Protein AF-A0A965RQW2-F1 (afdb_monomer)

Nearest PDB structures (foldseek):
  2avn-assembly1_A  TM=4.420E-01  e=1.706E-02  Thermotoga maritima MSB8
  1xbp-assembly1_R  TM=4.763E-01  e=1.358E+00  Deinococcus radiodurans
  3jaf-assembly1_A  TM=4.246E-01  e=3.591E+00  Danio rerio
  6q2o-assembly1_E  TM=3.232E-01  e=5.172E+00  Homo sapiens

Sequence (297 aa):
HCPESFEKLTQLVNRNFFETRRDFEKYAELFPQSFLSRISLLGSDGHWLDAGSGEGFALQDLFNQTVIDPEAVIKEADSSFWRKRKILIDPVNLQESAQRLNFRSPEDKPKITGITYKMERPDPKIPNLTFKIGRFFEEIPLNEFAQADLITDLYGVISYTPRLDEVLRRYHALLKDSGRAYLFIGDYLTVPQHIWTRRVERIGEEGWYSPFVNSTVKKADGSTVSLLDWIQSLPDFYAEVEKVVIQQPKRGNLVPGQIERSTLVLEKKTGHSNIPSLKLVESDEGKPPVRKFEEVP

Structure (mmCIF, N/CA/C/O backbone):
data_AF-A0A965RQW2-F1
#
_entry.id   AF-A0A965RQW2-F1
#
loop_
_atom_site.group_PDB
_atom_site.id
_atom_site.type_symbol
_atom_site.label_atom_id
_atom_site.label_alt_id
_atom_site.label_comp_id
_atom_site.label_asym_id
_atom_site.label_entity_id
_atom_site.label_seq_id
_atom_site.pdbx_PDB_ins_code
_atom_site.Cartn_x
_atom_site.Cartn_y
_atom_site.Cartn_z
_atom_site.occupancy
_atom_site.B_iso_or_equiv
_atom_site.auth_seq_id
_atom_site.auth_comp_id
_atom_site.auth_asym_id
_atom_site.auth_atom_id
_atom_site.pdbx_PDB_model_num
ATOM 1 N N . HIS A 1 1 ? -24.895 1.890 11.053 1.00 47.56 1 HIS A N 1
ATOM 2 C CA . HIS A 1 1 ? -24.893 2.842 9.930 1.00 47.56 1 HIS A CA 1
ATOM 3 C C . HIS A 1 1 ? -24.029 4.049 10.268 1.00 47.56 1 HIS A C 1
ATOM 5 O O . HIS A 1 1 ? -24.341 4.715 11.241 1.00 47.56 1 HIS A O 1
ATOM 11 N N . CYS A 1 2 ? -22.972 4.322 9.497 1.00 57.47 2 CYS A N 1
ATOM 12 C CA . CYS A 1 2 ? -22.388 5.667 9.399 1.00 57.47 2 CYS A CA 1
ATOM 13 C C . CYS A 1 2 ? -22.327 6.060 7.909 1.00 57.47 2 CYS A C 1
ATOM 15 O O . CYS A 1 2 ? -21.266 5.975 7.290 1.00 57.47 2 CYS A O 1
ATOM 17 N N . PRO A 1 3 ? -23.484 6.373 7.288 1.00 74.31 3 PRO A N 1
ATOM 18 C CA . PRO A 1 3 ? -23.546 6.678 5.861 1.00 74.31 3 PRO A CA 1
ATOM 19 C C . PRO A 1 3 ? -22.758 7.945 5.526 1.00 74.31 3 PRO A C 1
ATOM 21 O O . PRO A 1 3 ? -22.132 8.001 4.479 1.00 74.31 3 PRO A O 1
ATOM 24 N N . GLU A 1 4 ? -22.716 8.920 6.439 1.00 81.69 4 GLU A N 1
ATOM 25 C CA . GLU A 1 4 ? -22.080 10.216 6.191 1.00 81.69 4 GLU A CA 1
ATOM 26 C C . GLU A 1 4 ? -20.552 10.116 6.060 1.00 81.69 4 GLU A C 1
ATOM 28 O O . GLU A 1 4 ? -19.991 10.616 5.088 1.00 81.69 4 GLU A O 1
ATOM 33 N N . SER A 1 5 ? -19.850 9.442 6.982 1.00 77.25 5 SER A N 1
ATOM 34 C CA . SER A 1 5 ? -18.391 9.264 6.861 1.00 77.25 5 SER A CA 1
ATOM 35 C C . SER A 1 5 ? -18.016 8.407 5.650 1.00 77.25 5 SER A C 1
ATOM 37 O O . SER A 1 5 ? -17.029 8.695 4.974 1.00 77.25 5 SER A O 1
ATOM 39 N N . PHE A 1 6 ? -18.826 7.390 5.338 1.00 79.44 6 PHE A N 1
ATOM 40 C CA . PHE A 1 6 ? -18.663 6.590 4.124 1.00 79.44 6 PHE A CA 1
ATOM 41 C C . PHE A 1 6 ? -18.821 7.453 2.865 1.00 79.44 6 PHE A C 1
ATOM 43 O O . PHE A 1 6 ? -17.998 7.384 1.950 1.00 79.44 6 PHE A O 1
ATOM 50 N N . GLU A 1 7 ? -19.853 8.295 2.823 1.00 82.56 7 GLU A N 1
ATOM 51 C CA . GLU A 1 7 ? -20.126 9.188 1.701 1.00 82.56 7 GLU A CA 1
ATOM 52 C C . GLU A 1 7 ? -19.010 10.223 1.528 1.00 82.56 7 GLU A C 1
ATOM 54 O O . GLU A 1 7 ? -18.546 10.424 0.409 1.00 82.56 7 GLU A O 1
ATOM 59 N N . LYS A 1 8 ? -18.496 10.810 2.617 1.00 81.38 8 LYS A N 1
ATOM 60 C CA . LYS A 1 8 ? -17.361 11.749 2.573 1.00 81.38 8 LYS A CA 1
ATOM 61 C C . LYS A 1 8 ? -16.108 11.117 1.964 1.00 81.38 8 LYS A C 1
ATOM 63 O O . LYS A 1 8 ? -15.527 11.692 1.043 1.00 81.38 8 LYS A O 1
ATOM 68 N N . LEU A 1 9 ? -15.721 9.920 2.413 1.00 79.62 9 LEU A N 1
ATOM 69 C CA . LEU A 1 9 ? -14.580 9.191 1.841 1.00 79.62 9 LEU A CA 1
ATOM 70 C C . LEU A 1 9 ? -14.808 8.857 0.364 1.00 79.62 9 LEU A C 1
ATOM 72 O O . LEU A 1 9 ? -13.937 9.084 -0.475 1.00 79.62 9 LEU A O 1
ATOM 76 N N . THR A 1 10 ? -16.015 8.405 0.029 1.00 80.81 10 THR A N 1
ATOM 77 C CA . THR A 1 10 ? -16.410 8.108 -1.353 1.00 80.81 10 THR A CA 1
ATOM 78 C C . THR A 1 10 ? -16.327 9.356 -2.235 1.00 80.81 10 THR A C 1
ATOM 80 O O . THR A 1 10 ? -15.817 9.296 -3.351 1.00 80.81 10 THR A O 1
ATOM 83 N N . GLN A 1 11 ? -16.761 10.517 -1.738 1.00 83.75 11 GLN A N 1
ATOM 84 C CA . GLN A 1 11 ? -16.653 11.792 -2.447 1.00 83.75 11 GLN A CA 1
ATOM 85 C C . GLN A 1 11 ? -15.193 12.221 -2.652 1.00 83.75 11 GLN A C 1
ATOM 87 O O . GLN A 1 11 ? -14.871 12.730 -3.725 1.00 83.75 11 GLN A O 1
ATOM 92 N N . LEU A 1 12 ? -14.303 12.005 -1.675 1.00 79.44 12 LEU A N 1
ATOM 93 C CA . LEU A 1 12 ? -12.867 12.269 -1.834 1.00 79.44 12 LEU A CA 1
ATOM 94 C C . LEU A 1 12 ? -12.256 11.405 -2.944 1.00 79.44 12 LEU A C 1
ATOM 96 O O . LEU A 1 12 ? -11.569 11.942 -3.817 1.00 79.44 12 LEU A O 1
ATOM 100 N N . VAL A 1 13 ? -12.569 10.103 -2.953 1.00 80.00 13 VAL A N 1
ATOM 101 C CA . VAL A 1 13 ? -12.122 9.167 -3.997 1.00 80.00 13 VAL A CA 1
ATOM 102 C C . VAL A 1 13 ? -12.671 9.573 -5.369 1.00 80.00 13 VAL A C 1
ATOM 104 O O . VAL A 1 13 ? -11.911 9.709 -6.327 1.00 80.00 13 VAL A O 1
ATOM 107 N N . ASN A 1 14 ? -13.967 9.882 -5.454 1.00 77.69 14 ASN A N 1
ATOM 108 C CA . ASN A 1 14 ? -14.629 10.308 -6.692 1.00 77.69 14 ASN A CA 1
ATOM 109 C C . ASN A 1 14 ? -14.058 11.607 -7.274 1.00 77.69 14 ASN A C 1
ATOM 111 O O . ASN A 1 14 ? -13.991 11.766 -8.493 1.00 77.69 14 ASN A O 1
ATOM 115 N N . ARG A 1 15 ? -13.644 12.548 -6.417 1.00 79.50 15 ARG A N 1
ATOM 116 C CA . ARG A 1 15 ? -13.038 13.817 -6.847 1.00 79.50 15 ARG A CA 1
ATOM 117 C C . ARG A 1 15 ? -11.598 13.660 -7.333 1.00 79.50 15 ARG A C 1
ATOM 119 O O . ARG A 1 15 ? -11.057 14.631 -7.851 1.00 79.50 15 ARG A O 1
ATOM 126 N N . ASN A 1 16 ? -10.991 12.479 -7.177 1.00 74.94 16 ASN A N 1
ATOM 127 C CA . ASN A 1 16 ? -9.593 12.214 -7.523 1.00 74.94 16 ASN A CA 1
ATOM 128 C C . ASN A 1 16 ? -8.622 13.210 -6.856 1.00 74.94 16 ASN A C 1
ATOM 130 O O . ASN A 1 16 ? -7.606 13.594 -7.429 1.00 74.94 16 ASN A O 1
ATOM 134 N N . PHE A 1 17 ? -8.979 13.708 -5.666 1.00 72.88 17 PHE A N 1
ATOM 135 C CA . PHE A 1 17 ? -8.251 14.788 -4.998 1.00 72.88 17 PHE A CA 1
ATOM 136 C C . PHE A 1 17 ? -7.133 14.214 -4.115 1.00 72.88 17 PHE A C 1
ATOM 138 O O . PHE A 1 17 ? -7.171 14.303 -2.888 1.00 72.88 17 PHE A O 1
ATOM 145 N N . PHE A 1 18 ? -6.163 13.565 -4.748 1.00 78.31 18 PHE A N 1
ATOM 146 C CA . PHE A 1 18 ? -4.958 13.001 -4.136 1.00 78.31 18 PHE A CA 1
ATOM 147 C C . PHE A 1 18 ? -3.841 12.941 -5.187 1.00 78.31 18 PHE A C 1
ATOM 149 O O . PHE A 1 18 ? -4.075 13.175 -6.372 1.00 78.31 18 PHE A O 1
ATOM 156 N N . GLU A 1 19 ? -2.605 12.682 -4.761 1.00 80.00 19 GLU A N 1
ATOM 157 C CA . GLU A 1 19 ? -1.465 12.561 -5.673 1.00 80.00 19 GLU A CA 1
ATOM 158 C C . GLU A 1 19 ? -1.617 11.297 -6.535 1.00 80.00 19 GLU A C 1
ATOM 160 O O . GLU A 1 19 ? -1.394 10.184 -6.070 1.00 80.00 19 GLU A O 1
ATOM 165 N N . THR A 1 20 ? -2.035 11.451 -7.794 1.00 85.12 20 THR A N 1
ATOM 166 C CA . THR A 1 20 ? -2.254 10.320 -8.716 1.00 85.12 20 THR A CA 1
ATOM 167 C C . THR A 1 20 ? -1.069 10.043 -9.631 1.00 85.12 20 THR A C 1
ATOM 169 O O . THR A 1 20 ? -0.914 8.927 -10.133 1.00 85.12 20 THR A O 1
ATOM 172 N N . ARG A 1 21 ? -0.213 11.045 -9.846 1.00 89.75 21 ARG A N 1
ATOM 173 C CA . ARG A 1 21 ? 0.987 10.938 -10.673 1.00 89.75 21 ARG A CA 1
ATOM 174 C C . ARG A 1 21 ? 2.202 10.695 -9.790 1.00 89.75 21 ARG A C 1
ATOM 176 O O . ARG A 1 21 ? 2.813 11.639 -9.307 1.00 89.75 21 ARG A O 1
ATOM 183 N N . ARG A 1 22 ? 2.540 9.419 -9.624 1.00 91.38 22 ARG A N 1
ATOM 184 C CA . ARG A 1 22 ? 3.733 8.955 -8.911 1.00 91.38 22 ARG A CA 1
ATOM 185 C C . ARG A 1 22 ? 4.542 8.091 -9.866 1.00 91.38 22 ARG A C 1
ATOM 187 O O . ARG A 1 22 ? 4.010 7.108 -10.386 1.00 91.38 22 ARG A O 1
ATOM 194 N N . ASP A 1 23 ? 5.765 8.510 -10.138 1.00 92.06 23 ASP A N 1
ATOM 195 C CA . ASP A 1 23 ? 6.769 7.706 -10.832 1.00 92.06 23 ASP A CA 1
ATOM 196 C C . ASP A 1 23 ? 7.376 6.671 -9.873 1.00 92.06 23 ASP A C 1
ATOM 198 O O . ASP A 1 23 ? 7.076 6.645 -8.674 1.00 92.06 23 ASP A O 1
ATOM 202 N N . PHE A 1 24 ? 8.195 5.766 -10.404 1.00 91.50 24 PHE A N 1
ATOM 203 C CA . PHE A 1 24 ? 8.838 4.752 -9.569 1.00 91.50 24 PHE A CA 1
ATOM 204 C C . PHE A 1 24 ? 9.846 5.366 -8.590 1.00 91.50 24 PHE A C 1
ATOM 206 O O . PHE A 1 24 ? 9.981 4.891 -7.460 1.00 91.50 24 PHE A O 1
ATOM 213 N N . GLU A 1 25 ? 10.508 6.456 -8.985 1.00 86.88 25 GLU A N 1
ATOM 214 C CA . GLU A 1 25 ? 11.412 7.209 -8.114 1.00 86.88 25 GLU A CA 1
ATOM 215 C C . GLU A 1 25 ? 10.701 7.643 -6.827 1.00 86.88 25 GLU A C 1
ATOM 217 O O . GLU A 1 25 ? 11.258 7.507 -5.738 1.00 86.88 25 GLU A O 1
ATOM 222 N N . LYS A 1 26 ? 9.426 8.043 -6.911 1.00 88.31 26 LYS A N 1
ATOM 223 C CA . LYS A 1 26 ? 8.620 8.356 -5.731 1.00 88.31 26 LYS A CA 1
ATOM 224 C C . LYS A 1 26 ? 8.453 7.171 -4.779 1.00 88.31 26 LYS A C 1
ATOM 226 O O . LYS A 1 26 ? 8.496 7.361 -3.566 1.00 88.31 26 LYS A O 1
ATOM 231 N N . TYR A 1 27 ? 8.286 5.953 -5.294 1.00 92.69 27 TYR A N 1
ATOM 232 C CA . TYR A 1 27 ? 8.217 4.744 -4.462 1.00 92.69 27 TYR A CA 1
ATOM 233 C C . TYR A 1 27 ? 9.570 4.474 -3.802 1.00 92.69 27 TYR A C 1
ATOM 235 O O . TYR A 1 27 ? 9.613 4.195 -2.608 1.00 92.69 27 TYR A O 1
ATOM 243 N N . ALA A 1 28 ? 10.668 4.610 -4.550 1.00 89.31 28 ALA A N 1
ATOM 244 C CA . ALA A 1 28 ? 12.025 4.477 -4.024 1.00 89.31 28 ALA A CA 1
ATOM 245 C C . ALA A 1 28 ? 12.353 5.538 -2.953 1.00 89.31 28 ALA A C 1
ATOM 247 O O . ALA A 1 28 ? 13.074 5.251 -2.003 1.00 89.31 28 ALA A O 1
ATOM 248 N N . GLU A 1 29 ? 11.812 6.754 -3.087 1.00 85.56 29 GLU A N 1
ATOM 249 C CA . GLU A 1 29 ? 11.950 7.834 -2.105 1.00 85.56 29 GLU A CA 1
ATOM 250 C C . GLU A 1 29 ? 11.136 7.556 -0.830 1.00 85.56 29 GLU A C 1
ATOM 252 O O . GLU A 1 29 ? 11.583 7.869 0.280 1.00 85.56 29 GLU A O 1
ATOM 257 N N . LEU A 1 30 ? 9.904 7.056 -0.980 1.00 89.44 30 LEU A N 1
ATOM 258 C CA . LEU A 1 30 ? 8.940 6.964 0.117 1.00 89.44 30 LEU A CA 1
ATOM 259 C C . LEU A 1 30 ? 8.985 5.627 0.875 1.00 89.44 30 LEU A C 1
ATOM 261 O O . LEU A 1 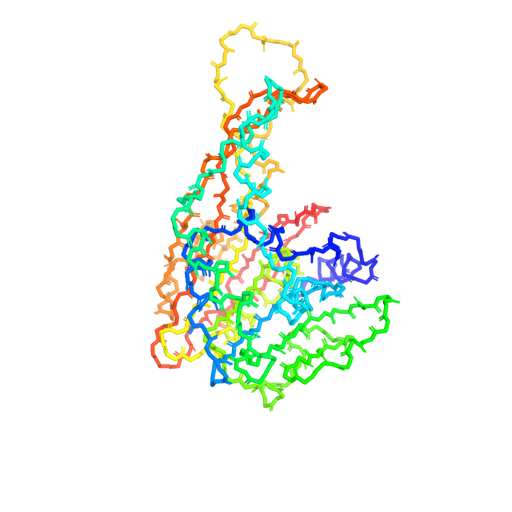30 ? 8.759 5.606 2.084 1.00 89.44 30 LEU A O 1
ATOM 265 N N . PHE A 1 31 ? 9.275 4.517 0.207 1.00 94.12 31 PHE A N 1
ATOM 266 C CA . PHE A 1 31 ? 9.385 3.219 0.866 1.00 94.12 31 PHE A CA 1
ATOM 267 C C . PHE A 1 31 ? 10.810 2.939 1.361 1.00 94.12 31 PHE A C 1
ATOM 269 O O . PHE A 1 31 ? 11.777 3.504 0.850 1.00 94.12 31 PHE A O 1
ATOM 276 N N . PRO A 1 32 ? 10.968 2.079 2.384 1.00 93.50 32 PRO A N 1
ATOM 277 C CA . PRO A 1 32 ? 12.278 1.727 2.910 1.00 93.50 32 PRO A CA 1
ATOM 278 C C . PRO A 1 32 ? 13.075 0.869 1.921 1.00 93.50 32 PRO A C 1
ATOM 280 O O . PRO A 1 32 ? 12.534 0.290 0.979 1.00 93.50 32 PRO A O 1
ATOM 283 N N . GLN A 1 33 ? 14.373 0.703 2.181 1.00 91.75 33 GLN A N 1
ATOM 284 C CA . GLN A 1 33 ? 15.246 -0.095 1.317 1.00 91.75 33 GLN A CA 1
ATOM 285 C C . GLN A 1 33 ? 14.782 -1.552 1.163 1.00 91.75 33 GLN A C 1
ATOM 287 O O . GLN A 1 33 ? 15.007 -2.158 0.115 1.00 91.75 33 GLN A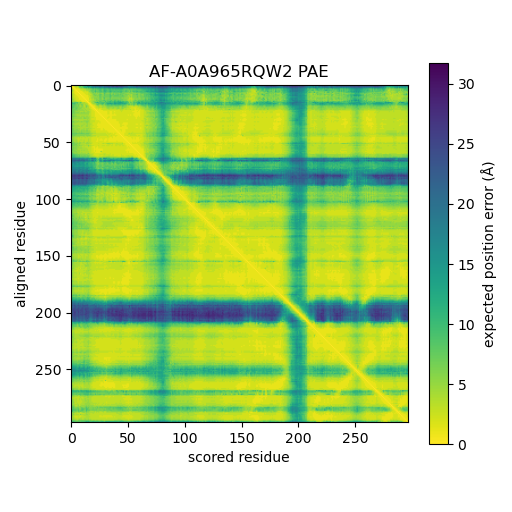 O 1
ATOM 292 N N . SER A 1 34 ? 14.110 -2.122 2.168 1.00 95.38 34 SER A N 1
ATOM 293 C CA . SER A 1 34 ? 13.596 -3.491 2.085 1.00 95.38 34 SER A CA 1
ATOM 294 C C . SER A 1 34 ? 12.568 -3.660 0.953 1.00 95.38 34 SER A C 1
ATOM 296 O O . SER A 1 34 ? 12.542 -4.720 0.326 1.00 95.38 34 SER A O 1
ATOM 298 N N . PHE A 1 35 ? 11.801 -2.615 0.611 1.00 95.94 35 PHE A N 1
ATOM 299 C CA . PHE A 1 35 ? 10.910 -2.605 -0.553 1.00 95.94 35 PHE A CA 1
ATOM 300 C C . PHE A 1 35 ? 11.698 -2.718 -1.863 1.00 95.94 35 PHE A C 1
ATOM 302 O O . PHE A 1 35 ? 11.392 -3.586 -2.681 1.00 95.94 35 PHE A O 1
ATOM 309 N N . LEU A 1 36 ? 12.743 -1.901 -2.048 1.00 93.19 36 LEU A N 1
ATOM 310 C CA . LEU A 1 36 ? 13.587 -1.932 -3.252 1.00 93.19 36 LEU A CA 1
ATOM 311 C C . LEU A 1 36 ? 14.306 -3.276 -3.410 1.00 93.19 36 LEU A C 1
ATOM 313 O O . LEU A 1 36 ? 14.336 -3.861 -4.497 1.00 93.19 36 LEU A O 1
ATOM 317 N N . SER A 1 37 ? 14.811 -3.820 -2.305 1.00 93.44 37 SER A N 1
ATOM 318 C CA . SER A 1 37 ? 15.377 -5.165 -2.287 1.00 93.44 37 SER A CA 1
ATOM 319 C C . SER A 1 37 ? 14.329 -6.209 -2.683 1.00 93.44 37 SER A C 1
ATOM 321 O O . SER A 1 37 ? 14.612 -7.071 -3.509 1.00 93.44 37 SER A O 1
ATOM 323 N N . ARG A 1 38 ? 13.097 -6.121 -2.165 1.00 95.88 38 ARG A N 1
ATOM 324 C CA . ARG A 1 38 ? 12.031 -7.086 -2.465 1.00 95.88 38 ARG A CA 1
ATOM 325 C C . ARG A 1 38 ? 11.575 -7.022 -3.920 1.00 95.88 38 ARG A C 1
ATOM 327 O O . ARG A 1 38 ? 11.515 -8.062 -4.570 1.00 95.88 38 ARG A O 1
ATOM 334 N N . ILE A 1 39 ? 11.276 -5.833 -4.441 1.00 95.62 39 ILE A N 1
ATOM 335 C CA . ILE A 1 39 ? 10.789 -5.671 -5.817 1.00 95.62 39 ILE A CA 1
ATOM 336 C C . ILE A 1 39 ? 11.859 -6.032 -6.854 1.00 95.62 39 ILE A C 1
ATOM 338 O O . ILE A 1 39 ? 11.544 -6.666 -7.859 1.00 95.62 39 ILE A O 1
ATOM 342 N N . SER A 1 40 ? 13.138 -5.745 -6.580 1.00 93.75 40 SER A N 1
ATOM 343 C CA . SER A 1 40 ? 14.247 -6.137 -7.462 1.00 93.75 40 SER A CA 1
ATOM 344 C C . SER A 1 40 ? 14.469 -7.652 -7.545 1.00 93.75 40 SER A C 1
ATOM 346 O O . SER A 1 40 ? 15.071 -8.138 -8.504 1.00 93.75 40 SER A O 1
ATOM 348 N N . LEU A 1 41 ? 13.964 -8.427 -6.583 1.00 95.44 41 LEU A N 1
ATOM 349 C CA . LEU A 1 41 ? 14.039 -9.890 -6.586 1.00 95.44 41 LEU A CA 1
ATOM 350 C C . LEU A 1 41 ? 12.873 -10.561 -7.326 1.00 95.44 41 LEU A C 1
ATOM 352 O O . LEU A 1 41 ? 12.963 -11.750 -7.620 1.00 95.44 41 LEU A O 1
ATOM 356 N N . LEU A 1 42 ? 11.805 -9.834 -7.671 1.00 95.75 42 LEU A N 1
ATOM 357 C CA . LEU A 1 42 ? 10.658 -10.414 -8.376 1.00 95.75 42 LEU A CA 1
ATOM 358 C C . LEU A 1 42 ? 10.996 -10.688 -9.846 1.00 95.75 42 LEU A C 1
ATOM 360 O O . LEU A 1 42 ? 11.158 -9.744 -10.609 1.00 95.75 42 LEU A O 1
ATOM 364 N N . GLY A 1 43 ? 11.109 -11.956 -10.244 1.00 94.44 43 GLY A N 1
ATOM 365 C CA . GLY A 1 43 ? 11.249 -12.361 -11.652 1.00 94.44 43 GLY A CA 1
ATOM 366 C C . GLY A 1 43 ? 9.903 -12.506 -12.369 1.00 94.44 43 GLY A C 1
ATOM 367 O O . GLY A 1 43 ? 8.871 -12.108 -11.835 1.00 94.44 43 GLY A O 1
ATOM 368 N N . SER A 1 44 ? 9.902 -13.136 -13.543 1.00 95.50 44 SER A N 1
ATOM 369 C CA . SER A 1 44 ? 8.715 -13.377 -14.385 1.00 95.50 44 SER A CA 1
ATOM 370 C C . SER A 1 44 ? 7.587 -14.177 -13.712 1.00 95.50 44 SER A C 1
ATOM 372 O O . SER A 1 44 ? 6.409 -13.969 -14.012 1.00 95.50 44 SER A O 1
ATOM 374 N N . ASP A 1 45 ? 7.925 -15.043 -12.753 1.00 96.56 45 ASP A N 1
ATOM 375 C CA . ASP A 1 45 ? 6.957 -15.784 -11.926 1.00 96.56 45 ASP A CA 1
ATOM 376 C C . ASP A 1 45 ? 6.448 -14.986 -10.709 1.00 96.56 45 ASP A C 1
ATOM 378 O O . ASP A 1 45 ? 5.519 -15.402 -10.002 1.00 96.56 45 ASP A O 1
ATOM 382 N N . GLY A 1 46 ? 7.069 -13.835 -10.452 1.00 97.50 46 GLY A N 1
ATOM 383 C CA . GLY A 1 46 ? 6.681 -12.901 -9.410 1.00 97.50 46 GLY A CA 1
ATOM 384 C C . GLY A 1 46 ? 5.450 -12.088 -9.801 1.00 97.50 46 GLY A C 1
ATOM 385 O O . GLY A 1 46 ? 5.174 -11.850 -10.979 1.00 97.50 46 GLY A O 1
ATOM 386 N N . HIS A 1 47 ? 4.712 -11.629 -8.797 1.00 98.50 47 HIS A N 1
ATOM 387 C CA . HIS A 1 47 ? 3.572 -10.743 -8.983 1.00 98.50 47 HIS A CA 1
ATOM 388 C C . HIS A 1 47 ? 3.586 -9.600 -7.966 1.00 98.50 47 HIS A C 1
ATOM 390 O O . HIS A 1 47 ? 3.630 -9.823 -6.753 1.00 98.50 47 HIS A O 1
ATOM 396 N N . TRP A 1 48 ? 3.528 -8.375 -8.484 1.00 98.38 48 TRP A N 1
ATOM 397 C CA . TRP A 1 48 ? 3.351 -7.144 -7.723 1.00 98.38 48 TRP A CA 1
ATOM 398 C C . TRP A 1 48 ? 1.929 -6.607 -7.916 1.00 98.38 48 TRP A C 1
ATOM 400 O O . TRP A 1 48 ? 1.485 -6.382 -9.040 1.00 98.38 48 TRP A O 1
ATOM 410 N N . LEU A 1 49 ? 1.212 -6.380 -6.819 1.00 98.62 49 LEU A N 1
ATOM 411 C CA . LEU A 1 49 ? -0.086 -5.716 -6.821 1.00 98.62 49 LEU A CA 1
ATOM 412 C C . LEU A 1 49 ? 0.029 -4.334 -6.168 1.00 98.62 49 LEU A C 1
ATOM 414 O O . LEU A 1 49 ? 0.445 -4.215 -5.021 1.00 98.62 49 LEU A O 1
ATOM 418 N N . ASP A 1 50 ? -0.359 -3.285 -6.885 1.00 98.38 50 ASP A N 1
ATOM 419 C CA . ASP A 1 50 ? -0.322 -1.911 -6.383 1.00 98.38 50 ASP A CA 1
ATOM 420 C C . ASP A 1 50 ? -1.737 -1.414 -6.075 1.00 98.38 50 ASP A C 1
ATOM 422 O O . ASP A 1 50 ? -2.536 -1.089 -6.964 1.00 98.38 50 ASP A O 1
ATOM 426 N N . ALA A 1 51 ? -2.063 -1.399 -4.786 1.00 96.88 51 ALA A N 1
ATOM 427 C CA . ALA A 1 51 ? -3.369 -1.086 -4.235 1.00 96.88 51 ALA A CA 1
ATOM 428 C C . ALA A 1 51 ? -3.554 0.428 -4.097 1.00 96.88 51 ALA A C 1
ATOM 430 O O . ALA A 1 51 ? -3.625 0.978 -3.002 1.00 96.88 51 ALA A O 1
ATOM 431 N N . GLY A 1 52 ? -3.645 1.105 -5.240 1.00 94.38 52 GLY A N 1
ATOM 432 C CA . GLY A 1 52 ? -3.807 2.556 -5.317 1.00 94.38 52 GLY A CA 1
ATOM 433 C C . GLY A 1 52 ? -2.854 3.202 -6.308 1.00 94.38 52 GLY A C 1
ATOM 434 O O . GLY A 1 52 ? -2.266 4.226 -5.995 1.00 94.38 52 GLY A O 1
ATOM 435 N N . SER A 1 53 ? -2.729 2.632 -7.504 1.00 95.94 53 SER A N 1
ATOM 436 C CA . SER A 1 53 ? -1.742 2.997 -8.530 1.00 95.94 53 SER A CA 1
ATOM 437 C C . SER A 1 53 ? -1.928 4.375 -9.178 1.00 95.94 53 SER A C 1
ATOM 439 O O . SER A 1 53 ? -1.017 4.876 -9.839 1.00 95.94 53 SER A O 1
ATOM 441 N N . GLY A 1 54 ? -3.068 5.041 -8.962 1.00 94.62 54 GLY A N 1
ATOM 442 C CA . GLY A 1 54 ? -3.360 6.351 -9.552 1.00 94.62 54 GLY A CA 1
ATOM 443 C C . GLY A 1 54 ? -3.351 6.281 -11.081 1.00 94.62 54 GLY A C 1
ATOM 444 O O . GLY A 1 54 ? -4.104 5.509 -11.670 1.00 94.62 54 GLY A O 1
ATOM 445 N N . GLU A 1 55 ? -2.467 7.048 -11.717 1.00 95.69 55 GLU A N 1
ATOM 446 C CA . GLU A 1 55 ? -2.269 7.035 -13.174 1.00 95.69 55 GLU A CA 1
ATOM 447 C C . GLU A 1 55 ? -1.309 5.923 -13.657 1.00 95.69 55 GLU A C 1
ATOM 449 O O . GLU A 1 55 ? -1.010 5.820 -14.849 1.00 95.69 55 GLU A O 1
ATOM 454 N N . GLY A 1 56 ? -0.778 5.101 -12.743 1.00 95.69 56 GLY A N 1
ATOM 455 C CA . GLY A 1 56 ? 0.032 3.925 -13.068 1.00 95.69 56 GLY A CA 1
ATOM 456 C C . GLY A 1 56 ? 1.409 4.221 -13.671 1.00 95.69 56 GLY A C 1
ATOM 457 O O . GLY A 1 56 ? 1.952 3.354 -14.356 1.00 95.69 56 GLY A O 1
ATOM 458 N N . PHE A 1 57 ? 1.963 5.425 -13.469 1.00 95.31 57 PHE A N 1
ATOM 459 C CA . PHE A 1 57 ? 3.289 5.801 -13.984 1.00 95.31 57 PHE A CA 1
ATOM 460 C C . PHE A 1 57 ? 4.396 4.926 -13.387 1.00 95.31 57 PHE A C 1
ATOM 462 O O . PHE A 1 57 ? 5.103 4.284 -14.152 1.00 95.31 57 PHE A O 1
ATOM 469 N N . ALA A 1 58 ? 4.452 4.779 -12.059 1.00 94.12 58 ALA A N 1
ATOM 470 C CA . ALA A 1 58 ? 5.431 3.917 -11.390 1.00 94.12 58 ALA A CA 1
ATOM 471 C C . ALA A 1 58 ? 5.467 2.482 -11.939 1.00 94.12 58 ALA A C 1
ATOM 473 O O . ALA A 1 58 ? 6.537 1.901 -12.120 1.00 94.12 58 ALA A O 1
ATOM 474 N N . LEU A 1 59 ? 4.296 1.916 -12.249 1.00 95.19 59 LEU A N 1
ATOM 475 C CA . LEU A 1 59 ? 4.195 0.558 -12.787 1.00 95.19 59 LEU A CA 1
ATOM 476 C C . LEU A 1 59 ? 4.759 0.473 -14.210 1.00 95.19 59 LEU A C 1
ATOM 478 O O . LEU A 1 59 ? 5.396 -0.512 -14.566 1.00 95.19 59 LEU A O 1
ATOM 482 N N . GLN A 1 60 ? 4.547 1.510 -15.024 1.00 94.12 60 GLN A N 1
ATOM 483 C CA . GLN A 1 60 ? 5.086 1.588 -16.383 1.00 94.12 60 GLN A CA 1
ATOM 484 C C . GLN A 1 60 ? 6.578 1.875 -16.410 1.00 94.12 60 GLN A C 1
ATOM 486 O O . GLN A 1 60 ? 7.271 1.315 -17.255 1.00 94.12 60 GLN A O 1
ATOM 491 N N . ASP A 1 61 ? 7.075 2.711 -15.499 1.00 91.56 61 ASP A N 1
ATOM 492 C CA . ASP A 1 61 ? 8.502 3.006 -15.384 1.00 91.56 61 ASP A CA 1
ATOM 493 C C . ASP A 1 61 ? 9.294 1.710 -15.189 1.00 91.56 61 ASP A C 1
ATOM 495 O O . ASP A 1 61 ? 10.321 1.513 -15.846 1.00 91.56 61 ASP A O 1
ATOM 499 N N . LEU A 1 62 ? 8.748 0.768 -14.397 1.00 89.94 62 LEU A N 1
ATOM 500 C CA . LEU A 1 62 ? 9.320 -0.569 -14.231 1.00 89.94 62 LEU A CA 1
ATOM 501 C C . LEU A 1 62 ? 9.529 -1.276 -15.572 1.00 89.94 62 LEU A C 1
ATOM 503 O O . LEU A 1 62 ? 10.559 -1.915 -15.764 1.00 89.94 62 LEU A O 1
ATOM 507 N N . PHE A 1 63 ? 8.597 -1.151 -16.520 1.00 87.31 63 PHE A N 1
ATOM 508 C CA . PHE A 1 63 ? 8.698 -1.760 -17.850 1.00 87.31 63 PHE A CA 1
ATOM 509 C C . PHE A 1 63 ? 9.562 -0.958 -18.822 1.00 87.31 63 PHE A C 1
ATOM 511 O O . PHE A 1 63 ? 10.318 -1.570 -19.578 1.00 87.31 63 PHE A O 1
ATOM 518 N N . ASN A 1 64 ? 9.538 0.369 -18.739 1.00 84.75 64 ASN A N 1
ATOM 519 C CA . ASN A 1 64 ? 10.278 1.266 -19.626 1.00 84.75 64 ASN A CA 1
ATOM 520 C C . ASN A 1 64 ? 11.785 1.342 -19.324 1.00 84.75 64 ASN A C 1
ATOM 522 O O . ASN A 1 64 ? 12.501 2.035 -20.038 1.00 84.75 64 ASN A O 1
ATOM 526 N N . GLN A 1 65 ? 12.271 0.630 -18.296 1.00 72.25 65 GLN A N 1
ATOM 527 C CA . GLN A 1 65 ? 13.676 0.662 -17.848 1.00 72.25 65 GLN A CA 1
ATOM 528 C C . GLN A 1 65 ? 14.126 2.067 -17.409 1.00 72.25 65 GLN A C 1
ATOM 530 O O . GLN A 1 65 ? 15.311 2.386 -17.407 1.00 72.25 65 GLN A O 1
ATOM 535 N N . THR A 1 66 ? 13.173 2.903 -17.003 1.00 66.75 66 THR A N 1
ATOM 536 C CA . THR A 1 66 ? 13.394 4.259 -16.487 1.00 66.75 66 THR A CA 1
ATOM 537 C C . THR A 1 66 ? 13.283 4.278 -14.964 1.00 66.75 66 THR A C 1
ATOM 539 O O . THR A 1 66 ? 12.748 5.221 -14.392 1.00 66.75 66 THR A O 1
ATOM 542 N N . VAL A 1 67 ? 13.702 3.195 -14.302 1.00 65.44 67 VAL A N 1
ATOM 543 C CA . VAL A 1 67 ? 13.292 2.907 -12.922 1.00 65.44 67 VAL A CA 1
ATOM 544 C C . VAL A 1 67 ? 14.090 3.744 -11.930 1.00 65.44 67 VAL A C 1
ATOM 546 O O . VAL A 1 67 ? 13.510 4.399 -11.071 1.00 65.44 67 VAL A O 1
ATOM 549 N N . ILE A 1 68 ? 15.420 3.713 -12.043 1.00 68.62 68 ILE A N 1
ATOM 550 C CA . ILE A 1 68 ? 16.352 4.440 -11.171 1.00 68.62 68 ILE A CA 1
ATOM 551 C C . ILE A 1 68 ? 17.625 4.732 -11.976 1.00 68.62 68 ILE A C 1
ATOM 553 O O . ILE A 1 68 ? 18.257 3.792 -12.461 1.00 68.62 68 ILE A O 1
ATOM 557 N N . ASP A 1 69 ? 18.030 6.000 -12.085 1.00 72.88 69 ASP A N 1
ATOM 558 C CA . ASP A 1 69 ? 19.404 6.369 -12.450 1.00 72.88 69 ASP A CA 1
ATOM 559 C C . ASP A 1 69 ? 20.215 6.522 -11.150 1.00 72.88 69 ASP A C 1
ATOM 561 O O . ASP A 1 69 ? 20.116 7.557 -10.482 1.00 72.88 69 ASP A O 1
ATOM 565 N N . PRO A 1 70 ? 20.995 5.502 -10.739 1.00 69.75 70 PRO A N 1
ATOM 566 C CA . PRO A 1 70 ? 21.732 5.565 -9.485 1.00 69.75 70 PRO A CA 1
ATOM 567 C C . PRO A 1 70 ? 22.754 6.706 -9.491 1.00 69.75 70 PRO A C 1
ATOM 569 O O . PRO A 1 70 ? 23.003 7.288 -8.439 1.00 69.75 70 PRO A O 1
ATOM 572 N N . GLU A 1 71 ? 23.309 7.083 -10.649 1.00 71.62 71 GLU A N 1
ATOM 573 C CA . GLU A 1 71 ? 24.216 8.223 -10.719 1.00 71.62 71 GLU A CA 1
ATOM 574 C C . GLU A 1 71 ? 23.487 9.544 -10.527 1.00 71.62 71 GLU A C 1
ATOM 576 O O . G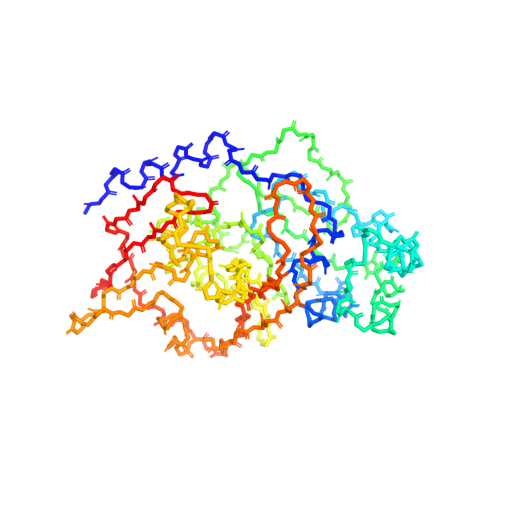LU A 1 71 ? 24.028 10.405 -9.843 1.00 71.62 71 GLU A O 1
ATOM 581 N N . ALA A 1 72 ? 22.293 9.731 -11.095 1.00 69.94 72 ALA A N 1
ATOM 582 C CA . ALA A 1 72 ? 21.497 10.932 -10.844 1.00 69.94 72 ALA A CA 1
ATOM 583 C C . ALA A 1 72 ? 21.120 11.038 -9.362 1.00 69.94 72 ALA A C 1
ATOM 585 O O . ALA A 1 72 ? 21.318 12.092 -8.761 1.00 69.94 72 ALA A O 1
ATOM 586 N N . VAL A 1 73 ? 20.691 9.932 -8.746 1.00 65.19 73 VAL A N 1
ATOM 587 C CA . VAL A 1 73 ? 20.352 9.882 -7.316 1.00 65.19 73 VAL A CA 1
ATOM 588 C C . VAL A 1 73 ? 21.568 10.223 -6.438 1.00 65.19 73 VAL A C 1
ATOM 590 O O . VAL A 1 73 ? 21.460 11.016 -5.501 1.00 65.19 73 VAL A O 1
ATOM 593 N N . ILE A 1 74 ? 22.752 9.692 -6.765 1.00 65.75 74 ILE A N 1
ATOM 594 C CA . ILE A 1 74 ? 24.005 9.994 -6.050 1.00 65.75 74 ILE A CA 1
ATOM 595 C C . ILE A 1 74 ? 24.475 11.436 -6.329 1.00 65.75 74 ILE A C 1
ATOM 597 O O . ILE A 1 74 ? 24.838 12.164 -5.405 1.00 65.75 74 ILE A O 1
ATOM 601 N N . LYS A 1 75 ? 24.437 11.897 -7.585 1.00 63.97 75 LYS A N 1
ATOM 602 C CA . LYS A 1 75 ? 24.857 13.251 -7.990 1.00 63.97 75 LYS A CA 1
ATOM 603 C C . LYS A 1 75 ? 23.945 14.324 -7.411 1.00 63.97 75 LYS A C 1
ATOM 605 O O . LYS A 1 75 ? 24.441 15.391 -7.056 1.00 63.97 75 LYS A O 1
ATOM 610 N N . GLU A 1 76 ? 22.644 14.090 -7.274 1.00 59.69 76 GLU A N 1
ATOM 611 C CA . GLU A 1 76 ? 21.756 15.014 -6.562 1.00 59.69 76 GLU A CA 1
ATOM 612 C C . GLU A 1 76 ? 22.099 15.100 -5.071 1.00 59.69 76 GLU A C 1
ATOM 614 O O . GLU A 1 76 ? 22.050 16.193 -4.497 1.00 59.69 76 GLU A O 1
ATOM 619 N N . ALA A 1 77 ? 22.531 13.993 -4.458 1.00 57.00 77 ALA A N 1
ATOM 620 C CA . ALA A 1 77 ? 23.011 13.996 -3.078 1.00 57.00 77 ALA A CA 1
ATOM 621 C C . ALA A 1 77 ? 24.309 14.818 -2.904 1.00 57.00 77 ALA A C 1
ATOM 623 O O . ALA A 1 77 ? 24.503 15.438 -1.851 1.00 57.00 77 ALA A O 1
ATOM 624 N N . ASP A 1 78 ? 25.163 14.882 -3.933 1.00 54.84 78 ASP A N 1
ATOM 625 C CA . ASP A 1 78 ? 26.460 15.574 -3.886 1.00 54.84 78 ASP A CA 1
ATOM 626 C C . ASP A 1 78 ? 26.443 17.031 -4.389 1.00 54.84 78 ASP A C 1
ATOM 628 O O . ASP A 1 78 ? 27.202 17.868 -3.892 1.00 54.84 78 ASP A O 1
ATOM 632 N N . SER A 1 79 ? 25.584 17.378 -5.351 1.00 46.69 79 SER A N 1
ATOM 633 C CA . SER A 1 79 ? 25.789 18.551 -6.222 1.00 46.69 79 SER A CA 1
ATOM 634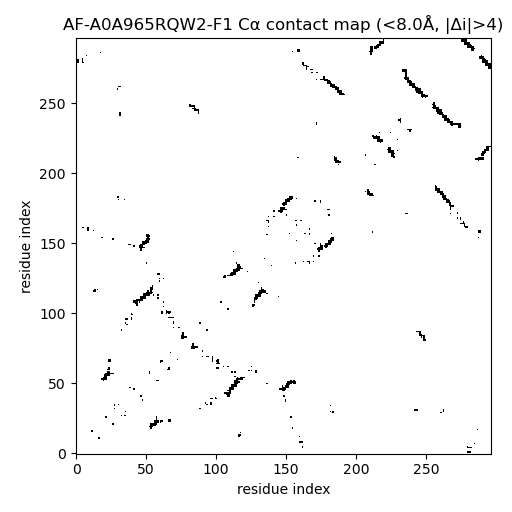 C C . SER A 1 79 ? 25.224 19.894 -5.737 1.00 46.69 79 SER A C 1
ATOM 636 O O . SER A 1 79 ? 25.326 20.886 -6.461 1.00 46.69 79 SER A O 1
ATOM 638 N N . SER A 1 80 ? 24.685 20.025 -4.516 1.00 46.31 80 SER A N 1
ATOM 639 C CA . SER A 1 80 ? 24.329 21.369 -4.025 1.00 46.31 80 SER A CA 1
ATOM 640 C C . SER A 1 80 ? 24.425 21.587 -2.513 1.00 46.31 80 SER A C 1
ATOM 642 O O . SER A 1 80 ? 23.825 20.888 -1.698 1.00 46.31 80 SER A O 1
ATOM 644 N N . PHE A 1 81 ? 25.090 22.690 -2.153 1.00 45.97 81 PHE A N 1
ATOM 645 C CA . PHE A 1 81 ? 25.149 23.290 -0.811 1.00 45.97 81 PHE A CA 1
ATOM 646 C C . PHE A 1 81 ? 23.754 23.588 -0.203 1.00 45.97 81 PHE A C 1
ATOM 648 O O . PHE A 1 81 ? 23.646 23.830 0.994 1.00 45.97 81 PHE A O 1
ATOM 655 N N . TRP A 1 82 ? 22.679 23.519 -1.004 1.00 40.41 82 TRP A N 1
ATOM 656 C CA . TRP A 1 82 ? 21.295 23.810 -0.606 1.00 40.41 82 TRP A CA 1
ATOM 657 C C . TRP A 1 82 ? 20.299 22.640 -0.773 1.00 40.41 82 TRP A C 1
ATOM 659 O O . TRP A 1 82 ? 19.144 22.788 -0.374 1.00 40.41 82 TRP A O 1
ATOM 669 N N . ARG A 1 83 ? 20.691 21.478 -1.327 1.00 46.50 83 ARG A N 1
ATOM 670 C CA . ARG A 1 83 ? 19.802 20.302 -1.493 1.00 46.50 83 ARG A CA 1
ATOM 671 C C . ARG A 1 83 ? 20.472 18.968 -1.161 1.00 46.50 83 ARG A C 1
ATOM 673 O O . ARG A 1 83 ? 20.210 17.977 -1.830 1.00 46.50 83 ARG A O 1
ATOM 680 N N . LYS A 1 84 ? 21.276 18.890 -0.098 1.00 45.94 84 LYS A N 1
ATOM 681 C CA . LYS A 1 84 ? 21.650 17.578 0.456 1.00 45.94 84 LYS A CA 1
ATOM 682 C C . LYS A 1 84 ? 20.428 16.911 1.095 1.00 45.94 84 LYS A C 1
ATOM 684 O O . LYS A 1 84 ? 20.303 16.869 2.317 1.00 45.94 84 LYS A O 1
ATOM 689 N N . ARG A 1 85 ? 19.514 16.381 0.276 1.00 51.53 85 ARG A N 1
ATOM 690 C CA . ARG A 1 85 ? 18.698 15.239 0.684 1.00 51.53 85 ARG A CA 1
ATOM 691 C C . ARG A 1 85 ? 19.710 14.126 0.885 1.00 51.53 85 ARG A C 1
ATOM 693 O O . ARG A 1 85 ? 20.244 13.590 -0.077 1.00 51.53 85 ARG A O 1
ATOM 700 N N . LYS A 1 86 ? 20.081 13.862 2.135 1.00 49.91 86 LYS A N 1
ATOM 701 C CA . LYS A 1 86 ? 20.920 12.712 2.453 1.00 49.91 86 LYS A CA 1
ATOM 702 C C . LYS A 1 86 ? 20.032 11.493 2.233 1.00 49.91 86 LYS A C 1
ATOM 704 O O . LYS A 1 86 ? 19.279 11.112 3.124 1.00 49.91 86 LYS A O 1
ATOM 709 N N . ILE A 1 87 ? 20.014 11.000 1.000 1.00 54.41 87 ILE A N 1
ATOM 710 C CA . ILE A 1 87 ? 19.294 9.791 0.631 1.00 54.41 87 ILE A CA 1
ATOM 711 C C . ILE A 1 87 ? 19.934 8.686 1.470 1.00 54.41 87 ILE A C 1
ATOM 713 O O . ILE A 1 87 ? 21.126 8.420 1.358 1.00 54.41 87 ILE A O 1
ATOM 717 N N . LEU A 1 88 ? 19.159 8.143 2.411 1.00 56.69 88 LEU A N 1
ATOM 718 C CA . LEU A 1 88 ? 19.579 7.085 3.339 1.00 56.69 88 LEU A CA 1
ATOM 719 C C . LEU A 1 88 ? 19.589 5.704 2.683 1.00 56.69 88 LEU A C 1
ATOM 721 O O . LEU A 1 88 ? 19.749 4.693 3.364 1.00 56.69 88 LEU A O 1
ATOM 725 N N . ILE A 1 89 ? 19.393 5.656 1.371 1.00 63.94 89 ILE A N 1
ATOM 726 C CA . ILE A 1 89 ? 19.569 4.429 0.632 1.00 63.94 89 ILE A CA 1
ATOM 727 C C . ILE A 1 89 ? 21.068 4.161 0.550 1.00 63.94 89 ILE A C 1
ATOM 729 O O . ILE A 1 89 ? 21.824 5.008 0.078 1.00 63.94 89 ILE A O 1
ATOM 733 N N . ASP A 1 90 ? 21.480 2.979 1.004 1.00 74.56 90 ASP A N 1
ATOM 734 C CA . ASP A 1 90 ? 22.824 2.473 0.757 1.00 74.56 90 ASP A CA 1
ATOM 735 C C . ASP A 1 90 ? 23.087 2.487 -0.762 1.00 74.56 90 ASP A C 1
ATOM 737 O O . ASP A 1 90 ? 22.413 1.752 -1.494 1.00 74.56 90 ASP A O 1
ATOM 741 N N . PRO A 1 91 ? 24.031 3.314 -1.255 1.00 72.81 91 PRO A N 1
ATOM 742 C CA . PRO A 1 91 ? 24.281 3.465 -2.684 1.00 72.81 91 PRO A CA 1
ATOM 743 C C . PRO A 1 91 ? 24.590 2.140 -3.383 1.00 72.81 91 PRO A C 1
ATOM 745 O O . PRO A 1 91 ? 24.221 1.970 -4.544 1.00 72.81 91 PRO A O 1
ATOM 748 N N . VAL A 1 92 ? 25.215 1.190 -2.676 1.00 77.31 92 VAL A N 1
ATOM 749 C CA . VAL A 1 92 ? 25.527 -0.140 -3.217 1.00 77.31 92 VAL A CA 1
ATOM 750 C C . VAL A 1 92 ? 24.236 -0.917 -3.461 1.00 77.31 92 VAL A C 1
ATOM 752 O O . VAL A 1 92 ? 23.989 -1.383 -4.573 1.00 77.31 92 VAL A O 1
ATOM 755 N N . ASN A 1 93 ? 23.353 -0.975 -2.462 1.00 79.12 93 ASN A N 1
ATOM 756 C CA . ASN A 1 93 ? 22.067 -1.660 -2.591 1.00 79.12 93 ASN A CA 1
ATOM 757 C C . ASN A 1 93 ? 21.144 -0.983 -3.616 1.00 79.12 93 ASN A C 1
ATOM 759 O O . ASN A 1 93 ? 20.398 -1.673 -4.318 1.00 79.12 93 ASN A O 1
ATOM 763 N N . LEU A 1 94 ? 21.195 0.351 -3.734 1.00 78.06 94 LEU A N 1
ATOM 764 C CA . LEU A 1 94 ? 20.472 1.084 -4.776 1.00 78.06 94 LEU A CA 1
ATOM 765 C C . LEU A 1 94 ? 20.958 0.682 -6.159 1.00 78.06 94 LEU A C 1
ATOM 767 O O . LEU A 1 94 ? 20.143 0.397 -7.029 1.00 78.06 94 LEU A O 1
ATOM 771 N N . GLN A 1 95 ? 22.276 0.657 -6.356 1.00 79.38 95 GLN A N 1
ATOM 772 C CA . GLN A 1 95 ? 22.878 0.314 -7.633 1.00 79.38 95 GLN A CA 1
ATOM 773 C C . GLN A 1 95 ? 22.546 -1.127 -8.024 1.00 79.38 95 GLN A C 1
ATOM 775 O O . GLN A 1 95 ? 22.135 -1.358 -9.158 1.00 79.38 95 GLN A O 1
ATOM 780 N N . GLU A 1 96 ? 22.635 -2.081 -7.095 1.00 85.31 96 GLU A N 1
ATOM 781 C CA . GLU A 1 96 ? 22.242 -3.471 -7.349 1.00 85.31 96 GLU A CA 1
ATOM 782 C C . GLU A 1 96 ? 20.749 -3.602 -7.682 1.00 85.31 96 GLU A C 1
ATOM 784 O O . GLU A 1 96 ? 20.378 -4.299 -8.631 1.00 85.31 96 GLU A O 1
ATOM 789 N N . SER A 1 97 ? 19.882 -2.913 -6.935 1.00 85.00 97 SER A N 1
ATOM 790 C CA . SER A 1 97 ? 18.434 -2.931 -7.177 1.00 85.00 97 SER A CA 1
ATOM 791 C C . SER A 1 97 ? 18.098 -2.306 -8.532 1.00 85.00 97 SER A C 1
ATOM 793 O O . SER A 1 97 ? 17.359 -2.897 -9.317 1.00 85.00 97 SER A O 1
ATOM 795 N N . ALA A 1 98 ? 18.693 -1.153 -8.846 1.00 81.62 98 ALA A N 1
ATOM 796 C CA . ALA A 1 98 ? 18.542 -0.465 -10.122 1.00 81.62 98 ALA A CA 1
ATOM 797 C C . ALA A 1 98 ? 19.039 -1.328 -11.283 1.00 81.62 98 ALA A C 1
ATOM 799 O O . ALA A 1 98 ? 18.349 -1.448 -12.289 1.00 81.62 98 ALA A O 1
ATOM 800 N N . GLN A 1 99 ? 20.190 -1.993 -11.136 1.00 83.12 99 GLN A N 1
ATOM 801 C CA . GLN A 1 99 ? 20.697 -2.923 -12.141 1.00 83.12 99 GLN A CA 1
ATOM 802 C C . GLN A 1 99 ? 19.695 -4.056 -12.397 1.00 83.12 99 GLN A C 1
ATOM 804 O O . GLN A 1 99 ? 19.319 -4.308 -13.540 1.00 83.12 99 GLN A O 1
ATOM 809 N N . ARG A 1 100 ? 19.198 -4.710 -11.343 1.00 85.56 100 ARG A N 1
ATOM 810 C CA . ARG A 1 100 ? 18.225 -5.805 -11.491 1.00 85.56 100 ARG A CA 1
ATOM 811 C C . ARG A 1 100 ? 16.916 -5.352 -12.133 1.00 85.56 100 ARG A C 1
ATOM 813 O O . ARG A 1 100 ? 16.335 -6.112 -12.899 1.00 85.56 100 ARG A O 1
ATOM 820 N N . LEU A 1 101 ? 16.450 -4.142 -11.830 1.00 84.94 101 LEU A N 1
ATOM 821 C CA . LEU A 1 101 ? 15.196 -3.611 -12.368 1.00 84.94 101 LEU A CA 1
ATOM 822 C C . LEU A 1 101 ? 15.342 -3.097 -13.810 1.00 84.94 101 LEU A C 1
ATOM 824 O O . LEU A 1 101 ? 14.496 -3.397 -14.654 1.00 84.94 101 LEU A O 1
ATOM 828 N N . ASN A 1 102 ? 16.423 -2.375 -14.113 1.00 82.56 102 ASN A N 1
ATOM 829 C CA . ASN A 1 102 ? 16.648 -1.761 -15.423 1.00 82.56 102 ASN A CA 1
ATOM 830 C C . ASN A 1 102 ? 17.108 -2.776 -16.480 1.00 82.56 102 ASN A C 1
ATOM 832 O O . ASN A 1 102 ? 16.684 -2.676 -17.626 1.00 82.56 102 ASN A O 1
ATOM 836 N N . PHE A 1 103 ? 17.944 -3.762 -16.128 1.00 78.62 103 PHE A N 1
ATOM 837 C CA . PHE A 1 103 ? 18.554 -4.671 -17.115 1.00 78.62 103 PHE A CA 1
ATOM 838 C C . PHE A 1 103 ? 17.716 -5.910 -17.454 1.00 78.62 103 PHE A C 1
ATOM 840 O O . PHE A 1 103 ? 18.156 -6.746 -18.242 1.00 78.62 103 PHE A O 1
ATOM 847 N N . ARG A 1 104 ? 16.506 -6.046 -16.901 1.00 84.62 104 ARG A N 1
ATOM 848 C CA . ARG A 1 104 ? 15.593 -7.130 -17.286 1.00 84.62 104 ARG A CA 1
ATOM 849 C C . ARG A 1 104 ? 14.889 -6.829 -18.601 1.00 84.62 104 ARG A C 1
ATOM 851 O O . ARG A 1 104 ? 14.392 -5.715 -18.821 1.00 84.62 104 ARG A O 1
ATOM 858 N N . SER A 1 105 ? 14.806 -7.856 -19.444 1.00 86.56 105 SER A N 1
ATOM 859 C CA . SER A 1 105 ? 13.888 -7.861 -20.579 1.00 86.56 105 SER A CA 1
ATOM 860 C C . SER A 1 105 ? 12.443 -7.715 -20.067 1.00 86.56 105 SER A C 1
ATOM 862 O O . SER A 1 105 ? 12.163 -8.108 -18.929 1.00 86.56 105 SER A O 1
ATOM 864 N N . PRO A 1 106 ? 11.515 -7.117 -20.833 1.00 86.94 106 PRO A N 1
ATOM 865 C CA . PRO A 1 106 ? 10.105 -7.045 -20.442 1.00 86.94 106 PRO A CA 1
ATOM 866 C C . PRO A 1 106 ? 9.482 -8.401 -20.068 1.00 86.94 106 PRO A C 1
ATOM 868 O O . PRO A 1 106 ? 8.599 -8.450 -19.215 1.00 86.94 106 PRO A O 1
ATOM 871 N N . GLU A 1 107 ? 9.951 -9.494 -20.668 1.00 88.62 107 GLU A N 1
ATOM 872 C CA . GLU A 1 107 ? 9.481 -10.861 -20.436 1.00 88.62 107 GLU A CA 1
ATOM 873 C C . GLU A 1 107 ? 9.957 -11.428 -19.090 1.00 88.62 107 GLU A C 1
ATOM 875 O O . GLU A 1 107 ? 9.241 -12.210 -18.466 1.00 88.62 107 GLU A O 1
ATOM 880 N N . ASP A 1 108 ? 11.130 -10.993 -18.618 1.00 91.56 108 ASP A N 1
ATOM 881 C CA . ASP A 1 108 ? 11.707 -11.383 -17.324 1.00 91.56 108 ASP A CA 1
ATOM 882 C C . ASP A 1 108 ? 11.174 -10.541 -16.149 1.00 91.56 108 ASP A C 1
ATOM 884 O O . ASP A 1 108 ? 11.520 -10.786 -14.987 1.00 91.56 108 ASP A O 1
ATOM 888 N N . LYS A 1 109 ? 10.362 -9.515 -16.434 1.00 92.88 109 LYS A N 1
ATOM 889 C CA . LYS A 1 109 ? 9.742 -8.655 -15.416 1.00 92.88 109 LYS A CA 1
ATOM 890 C C . LYS A 1 109 ? 8.539 -9.347 -14.776 1.00 92.88 109 LYS A C 1
ATOM 892 O O . LYS A 1 109 ? 7.860 -10.136 -15.435 1.00 92.88 109 LYS A O 1
ATOM 897 N N . PRO A 1 110 ? 8.250 -9.045 -13.498 1.00 96.38 110 PRO A N 1
ATOM 898 C CA . PRO A 1 110 ? 7.115 -9.643 -12.820 1.00 96.38 110 PRO A CA 1
ATOM 899 C C . PRO A 1 110 ? 5.805 -9.230 -13.472 1.00 96.38 110 PRO A C 1
ATOM 901 O O . PRO A 1 110 ? 5.695 -8.187 -14.121 1.00 96.38 110 PRO A O 1
ATOM 904 N N . LYS A 1 111 ? 4.772 -10.029 -13.219 1.00 97.88 111 LYS A N 1
ATOM 905 C CA . LYS A 1 111 ? 3.399 -9.593 -13.452 1.00 97.88 111 LYS A CA 1
ATOM 906 C C . LYS A 1 111 ? 3.106 -8.419 -12.529 1.00 97.88 111 LYS A C 1
ATOM 908 O O . LYS A 1 111 ? 3.514 -8.424 -11.366 1.00 97.88 111 LYS A O 1
ATOM 913 N N . ILE A 1 112 ? 2.380 -7.431 -13.028 1.00 97.81 112 ILE A N 1
ATOM 914 C CA . ILE A 1 112 ? 1.972 -6.266 -12.254 1.00 97.81 112 ILE A CA 1
ATOM 915 C C . ILE A 1 112 ? 0.477 -6.030 -12.437 1.00 97.81 112 ILE A C 1
ATOM 917 O O . ILE A 1 112 ? -0.025 -5.947 -13.562 1.00 97.81 112 ILE A O 1
ATOM 921 N N . THR A 1 113 ? -0.230 -5.886 -11.319 1.00 98.44 113 THR A N 1
ATOM 922 C CA . THR A 1 113 ? -1.634 -5.474 -11.299 1.00 98.44 113 THR A CA 1
ATOM 923 C C . THR A 1 113 ? -1.769 -4.143 -10.573 1.00 98.44 113 THR A C 1
ATOM 925 O O . THR A 1 113 ? -1.596 -4.073 -9.359 1.00 98.44 113 THR A O 1
ATOM 928 N N . GLY A 1 114 ? -2.111 -3.084 -11.303 1.00 98.00 114 GLY A N 1
ATOM 929 C CA . GLY A 1 114 ? -2.471 -1.793 -10.724 1.00 98.00 114 GLY A CA 1
ATOM 930 C C . GLY A 1 114 ? -3.964 -1.723 -10.421 1.00 98.00 114 GLY A C 1
ATOM 931 O O . GLY A 1 114 ? -4.799 -1.998 -11.282 1.00 98.00 114 GLY A O 1
ATOM 932 N N . ILE A 1 115 ? -4.330 -1.325 -9.208 1.00 97.62 115 ILE A N 1
ATOM 933 C CA . ILE A 1 115 ? -5.716 -0.980 -8.871 1.00 97.62 115 ILE A CA 1
ATOM 934 C C . ILE A 1 115 ? -5.826 0.534 -8.881 1.00 97.62 115 ILE A C 1
ATOM 936 O O . ILE A 1 115 ? -5.017 1.223 -8.258 1.00 97.62 115 ILE A O 1
ATOM 940 N N . THR A 1 116 ? -6.807 1.070 -9.597 1.00 95.25 116 TH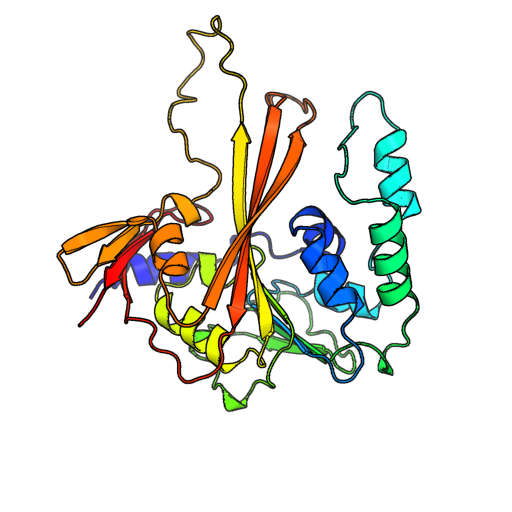R A N 1
ATOM 941 C CA . THR A 1 116 ? -7.080 2.507 -9.593 1.00 95.25 116 THR A CA 1
ATOM 942 C C . THR A 1 116 ? -8.567 2.765 -9.758 1.00 95.25 116 THR A C 1
ATOM 944 O O . THR A 1 116 ? -9.255 2.093 -10.522 1.00 95.25 116 THR A O 1
ATOM 947 N N . TYR A 1 117 ? -9.094 3.742 -9.029 1.00 92.69 117 TYR A N 1
ATOM 948 C CA . TYR A 1 117 ? -10.497 4.104 -9.175 1.00 92.69 117 TYR A CA 1
ATOM 949 C C . TYR A 1 117 ? -10.723 4.927 -10.447 1.00 92.69 117 TYR A C 1
ATOM 951 O O . TYR A 1 117 ? -11.671 4.686 -11.190 1.00 92.69 117 TYR A O 1
ATOM 959 N N . LYS A 1 118 ? -9.810 5.856 -10.743 1.00 92.56 118 LYS A N 1
ATOM 960 C CA . LYS A 1 118 ? -9.870 6.732 -11.910 1.00 92.56 118 LYS A CA 1
ATOM 961 C C . LYS A 1 118 ? -8.483 6.839 -12.536 1.00 92.56 118 LYS A C 1
ATOM 963 O O . LYS A 1 118 ? -7.512 7.101 -11.837 1.00 92.56 118 LYS A O 1
ATOM 968 N N . MET A 1 119 ? -8.424 6.662 -13.850 1.00 94.00 119 MET A N 1
ATOM 969 C CA . MET A 1 119 ? -7.245 6.933 -14.667 1.00 94.00 119 MET A CA 1
ATOM 970 C C . MET A 1 119 ? -7.671 7.905 -15.767 1.00 94.00 119 MET A C 1
ATOM 972 O O . MET A 1 119 ? -8.622 7.627 -16.497 1.00 94.00 119 MET A O 1
ATOM 976 N N . GLU A 1 120 ? -7.033 9.070 -15.842 1.00 93.81 120 GLU A N 1
ATOM 977 C CA . GLU A 1 120 ? -7.399 10.118 -16.809 1.00 93.81 120 GLU A CA 1
ATOM 978 C C . GLU A 1 120 ? -6.718 9.918 -18.164 1.00 93.81 120 GLU A C 1
ATOM 980 O O . GLU A 1 120 ? -7.191 10.397 -19.196 1.00 93.81 120 GLU A O 1
ATOM 985 N N . ARG A 1 121 ? -5.614 9.174 -18.168 1.00 93.62 121 ARG A N 1
ATOM 986 C CA . ARG A 1 121 ? -4.897 8.760 -19.376 1.00 93.62 121 ARG A CA 1
ATOM 987 C C . ARG A 1 121 ? -5.391 7.407 -19.906 1.00 93.62 121 ARG A C 1
ATOM 989 O O . ARG A 1 121 ? -5.995 6.630 -19.169 1.00 93.62 121 ARG A O 1
ATOM 996 N N . PRO A 1 122 ? -5.085 7.076 -21.173 1.00 95.75 122 PRO A N 1
ATOM 997 C CA . PRO A 1 122 ? -5.324 5.740 -21.699 1.00 95.75 122 PRO A CA 1
ATOM 998 C C . PRO A 1 122 ? -4.578 4.659 -20.905 1.00 95.75 122 PRO A C 1
ATOM 1000 O O . PRO A 1 122 ? -3.402 4.825 -20.556 1.00 95.75 122 PRO A O 1
ATOM 1003 N N . ASP A 1 123 ? -5.270 3.540 -20.689 1.00 94.81 123 ASP A N 1
ATOM 1004 C CA . ASP A 1 123 ? -4.720 2.314 -20.110 1.00 94.81 123 ASP A CA 1
ATOM 1005 C C . ASP A 1 123 ? -3.547 1.799 -20.971 1.00 94.81 123 ASP A C 1
ATOM 1007 O O . ASP A 1 123 ? -3.757 1.461 -22.147 1.00 94.81 123 ASP A O 1
ATOM 1011 N N . PRO A 1 124 ? -2.310 1.775 -20.439 1.00 94.00 124 PRO A N 1
ATOM 1012 C CA . PRO A 1 124 ? -1.138 1.361 -21.198 1.00 94.00 124 PRO A CA 1
ATOM 1013 C C . PRO A 1 124 ? -1.222 -0.128 -21.555 1.00 94.00 124 PRO A C 1
ATOM 1015 O O . PRO A 1 124 ? -1.437 -0.991 -20.709 1.00 94.00 124 PRO A O 1
ATOM 1018 N N . LYS A 1 125 ? -0.999 -0.452 -22.829 1.00 94.94 125 LYS A N 1
ATOM 1019 C CA . LYS A 1 125 ? -1.026 -1.835 -23.323 1.00 94.94 125 LYS A CA 1
ATOM 1020 C C . LYS A 1 125 ? 0.377 -2.434 -23.294 1.00 94.94 125 LYS A C 1
ATOM 1022 O O . LYS A 1 125 ? 1.037 -2.515 -24.325 1.00 94.94 125 LYS A O 1
ATOM 1027 N N . ILE A 1 126 ? 0.833 -2.810 -22.100 1.00 94.31 126 ILE A N 1
ATOM 1028 C CA . ILE A 1 126 ? 2.148 -3.426 -21.873 1.00 94.31 126 ILE A CA 1
ATOM 1029 C C . ILE A 1 126 ? 1.944 -4.893 -21.454 1.00 94.31 126 ILE A C 1
ATOM 1031 O O . ILE A 1 126 ? 1.119 -5.151 -20.573 1.00 94.31 126 ILE A O 1
ATOM 1035 N N . PRO A 1 127 ? 2.658 -5.867 -22.053 1.00 93.31 127 PRO A N 1
ATOM 1036 C CA . PRO A 1 127 ? 2.632 -7.252 -21.584 1.00 93.31 127 PRO A CA 1
ATOM 1037 C C . PRO A 1 127 ? 2.948 -7.338 -20.086 1.00 93.31 127 PRO A C 1
ATOM 1039 O O . PRO A 1 127 ? 3.791 -6.600 -19.591 1.00 93.31 127 PRO A O 1
ATOM 1042 N N . ASN A 1 128 ? 2.277 -8.234 -19.360 1.00 94.75 128 ASN A N 1
ATOM 1043 C CA . ASN A 1 128 ? 2.430 -8.417 -17.908 1.00 94.75 128 ASN A CA 1
ATOM 1044 C C . ASN A 1 128 ? 2.017 -7.224 -17.023 1.00 94.75 128 ASN A C 1
ATOM 1046 O O . ASN A 1 128 ? 2.108 -7.347 -15.805 1.00 94.75 128 ASN A O 1
ATOM 1050 N N . LEU A 1 129 ? 1.496 -6.126 -17.581 1.00 96.75 129 LEU A N 1
ATOM 1051 C CA . LEU A 1 129 ? 0.892 -5.030 -16.822 1.00 96.75 129 LEU A CA 1
ATOM 1052 C C . LEU A 1 129 ? -0.617 -5.004 -17.054 1.00 96.75 129 LEU A C 1
ATOM 1054 O O . LEU A 1 129 ? -1.086 -4.910 -18.186 1.00 96.75 129 LEU A O 1
ATOM 1058 N N . THR A 1 130 ? -1.388 -5.062 -15.974 1.00 97.69 130 THR A N 1
ATOM 1059 C CA . THR A 1 130 ? -2.849 -4.972 -16.042 1.00 97.69 130 THR A CA 1
ATOM 1060 C C . THR A 1 130 ? -3.381 -3.964 -15.041 1.00 97.69 130 THR A C 1
ATOM 1062 O O . THR A 1 130 ? -2.832 -3.813 -13.951 1.00 97.69 130 THR A O 1
ATOM 1065 N N . PHE A 1 131 ? -4.474 -3.292 -15.400 1.00 97.81 131 PHE A N 1
ATOM 1066 C CA . PHE A 1 131 ? -5.161 -2.368 -14.508 1.00 97.81 131 PHE A CA 1
ATOM 1067 C C . PHE A 1 131 ? -6.591 -2.821 -14.224 1.00 97.81 131 PHE A C 1
ATOM 1069 O O . PHE A 1 131 ? -7.338 -3.217 -15.121 1.00 97.81 131 PHE A O 1
ATOM 1076 N N . LYS A 1 132 ? -6.990 -2.725 -12.956 1.00 97.50 132 LYS A N 1
ATOM 1077 C CA . LYS A 1 132 ? -8.383 -2.827 -12.519 1.00 97.50 132 LYS A CA 1
ATOM 1078 C C . LYS A 1 132 ? -8.887 -1.409 -12.258 1.00 97.50 132 LYS A C 1
ATOM 1080 O O . LYS A 1 132 ? -8.562 -0.825 -11.227 1.00 97.50 132 LYS A O 1
ATOM 1085 N N . ILE A 1 133 ? -9.626 -0.863 -13.227 1.00 96.56 133 ILE A N 1
ATOM 1086 C CA . ILE A 1 133 ? -10.065 0.541 -13.258 1.00 96.56 133 ILE A CA 1
ATOM 1087 C C . ILE A 1 133 ? -11.550 0.649 -12.885 1.00 96.56 133 ILE A C 1
ATOM 1089 O O . ILE A 1 133 ? -12.346 -0.202 -13.286 1.00 96.56 133 ILE A O 1
ATOM 1093 N N . GLY A 1 134 ? -11.937 1.701 -12.156 1.00 94.88 134 GLY A N 1
ATOM 1094 C CA . GLY A 1 134 ? -13.347 2.086 -11.984 1.00 94.88 134 GLY A CA 1
ATOM 1095 C C . GLY A 1 134 ? -14.112 1.344 -10.890 1.00 94.88 134 GLY A C 1
ATOM 1096 O O . GLY A 1 134 ? -15.336 1.427 -10.853 1.00 94.88 134 GLY A O 1
ATOM 1097 N N . ARG A 1 135 ? -13.423 0.597 -10.022 1.00 94.00 135 ARG A N 1
ATOM 1098 C CA . ARG A 1 135 ? -14.030 -0.140 -8.903 1.00 94.00 135 ARG A CA 1
ATOM 1099 C C . ARG A 1 135 ? -13.234 0.087 -7.630 1.00 94.00 135 ARG A C 1
ATOM 1101 O O . ARG A 1 135 ? -12.009 0.214 -7.689 1.00 94.00 135 ARG A O 1
ATOM 1108 N N . PHE A 1 136 ? -13.913 0.099 -6.486 1.00 93.94 136 PHE A N 1
ATOM 1109 C CA . PHE A 1 136 ? -13.212 0.032 -5.206 1.00 93.94 136 PHE A CA 1
ATOM 1110 C C . PHE A 1 136 ? -12.519 -1.324 -5.075 1.00 93.94 136 PHE A C 1
ATOM 1112 O O . PHE A 1 136 ? -13.006 -2.335 -5.588 1.00 93.94 136 PHE A O 1
ATOM 1119 N N . PHE A 1 137 ? -11.376 -1.364 -4.390 1.00 96.81 137 PHE A N 1
ATOM 1120 C CA . PHE A 1 137 ? -10.602 -2.596 -4.249 1.00 96.81 137 PHE A CA 1
ATOM 1121 C C . PHE A 1 137 ? -11.446 -3.725 -3.661 1.00 96.81 137 PHE A C 1
ATOM 1123 O O . PHE A 1 137 ? -11.407 -4.849 -4.148 1.00 96.81 137 PHE A O 1
ATOM 1130 N N . GLU A 1 138 ? -12.270 -3.394 -2.675 1.00 95.56 138 GLU A N 1
ATOM 1131 C CA . GLU A 1 138 ? -13.168 -4.277 -1.939 1.00 95.56 138 GLU A CA 1
ATOM 1132 C C . GLU A 1 138 ? -14.351 -4.802 -2.772 1.00 95.56 138 GLU A C 1
ATOM 1134 O O . GLU A 1 138 ? -15.061 -5.707 -2.338 1.00 95.56 138 GLU A O 1
ATOM 1139 N N . GLU A 1 139 ? -14.588 -4.247 -3.960 1.00 95.81 139 GLU A N 1
ATOM 1140 C CA . GLU A 1 139 ? -15.656 -4.668 -4.878 1.00 95.81 139 GLU A CA 1
ATOM 1141 C C . GLU A 1 139 ? -15.146 -5.591 -5.983 1.00 95.81 139 GLU A C 1
ATOM 1143 O O . GLU A 1 139 ? -15.935 -6.284 -6.624 1.00 95.81 139 GLU A O 1
ATOM 1148 N N . ILE A 1 140 ? -13.833 -5.624 -6.220 1.00 97.44 140 ILE A N 1
ATOM 1149 C CA . ILE A 1 140 ? -13.249 -6.477 -7.253 1.00 97.44 140 ILE A CA 1
ATOM 1150 C C . ILE A 1 140 ? -13.263 -7.926 -6.738 1.00 97.44 140 ILE A C 1
ATOM 1152 O O . ILE A 1 140 ? -12.710 -8.186 -5.669 1.00 97.44 140 ILE A O 1
ATOM 1156 N N . PRO A 1 141 ? -13.879 -8.892 -7.432 1.00 98.00 141 PRO A N 1
ATOM 1157 C CA . PRO A 1 141 ? -13.844 -10.299 -7.034 1.00 98.00 141 PRO A CA 1
ATOM 1158 C C . PRO A 1 141 ? -12.414 -10.837 -6.863 1.00 98.00 141 PRO A C 1
ATOM 1160 O O . PRO A 1 141 ? -11.541 -10.563 -7.682 1.00 98.00 141 PRO A O 1
ATOM 1163 N N . LEU A 1 142 ? -12.159 -11.637 -5.820 1.00 97.69 142 LEU A N 1
ATOM 1164 C CA . LEU A 1 142 ? -10.814 -12.173 -5.542 1.00 97.69 142 LEU A CA 1
ATOM 1165 C C . LEU A 1 142 ? -10.261 -13.051 -6.676 1.00 97.69 142 LEU A C 1
ATOM 1167 O O . LEU A 1 142 ? -9.059 -13.051 -6.918 1.00 97.69 142 LEU A O 1
ATOM 1171 N N . ASN A 1 143 ? -11.127 -13.761 -7.404 1.00 97.69 143 ASN A N 1
ATOM 1172 C CA . ASN A 1 143 ? -10.736 -14.601 -8.543 1.00 97.69 143 ASN A CA 1
ATOM 1173 C C . ASN A 1 143 ? -10.261 -13.800 -9.770 1.00 97.69 143 ASN A C 1
ATOM 1175 O O . ASN A 1 143 ? -9.761 -14.390 -10.723 1.00 97.69 143 ASN A O 1
ATOM 1179 N N . GLU A 1 144 ? -10.406 -12.473 -9.762 1.00 97.69 144 GLU A N 1
ATOM 1180 C CA . GLU A 1 144 ? -9.836 -11.597 -10.783 1.00 97.69 144 GLU A CA 1
ATOM 1181 C C . GLU A 1 144 ? -8.354 -11.265 -10.553 1.00 97.69 144 GLU A C 1
ATOM 1183 O O . GLU A 1 144 ? -7.750 -10.601 -11.404 1.00 97.69 144 GLU A O 1
ATOM 1188 N N . PHE A 1 145 ? -7.782 -11.693 -9.425 1.00 97.69 145 PHE A N 1
ATOM 1189 C CA . PHE A 1 145 ? -6.390 -11.470 -9.059 1.00 97.69 145 PHE A CA 1
ATOM 1190 C C . PHE A 1 145 ? -5.620 -12.790 -8.997 1.00 97.69 145 PHE A C 1
ATOM 1192 O O . PHE A 1 145 ? -6.112 -13.803 -8.503 1.00 97.69 145 PHE A O 1
ATOM 1199 N N . ALA A 1 146 ? -4.366 -12.757 -9.441 1.00 96.94 146 ALA A N 1
ATOM 1200 C CA . ALA A 1 146 ? -3.391 -13.767 -9.053 1.00 96.94 146 ALA A CA 1
ATOM 1201 C C . ALA A 1 146 ? -2.860 -13.464 -7.643 1.00 96.94 146 ALA A C 1
ATOM 1203 O O . ALA A 1 146 ? -2.848 -12.305 -7.220 1.00 96.94 146 ALA A O 1
ATOM 1204 N N . GLN A 1 147 ? -2.353 -14.481 -6.941 1.00 98.19 147 GLN A N 1
ATOM 1205 C CA . GLN A 1 147 ? -1.633 -14.234 -5.692 1.00 98.19 147 GLN A CA 1
ATOM 1206 C C . GLN A 1 147 ? -0.373 -13.394 -5.945 1.00 98.19 147 GLN A C 1
ATOM 1208 O O . GLN A 1 147 ? 0.278 -13.543 -6.980 1.00 98.19 147 GLN A O 1
ATOM 1213 N N . ALA A 1 148 ? -0.043 -12.504 -5.016 1.00 98.50 148 ALA A N 1
ATOM 1214 C CA . ALA A 1 148 ? 1.040 -11.536 -5.104 1.00 98.50 148 ALA A CA 1
ATOM 1215 C C . ALA A 1 148 ? 2.171 -11.868 -4.123 1.00 98.50 148 ALA A C 1
ATOM 1217 O O . ALA A 1 148 ? 1.939 -12.268 -2.982 1.00 98.50 148 ALA A O 1
ATOM 1218 N N . ASP A 1 149 ? 3.410 -11.668 -4.559 1.00 98.56 149 ASP A N 1
ATOM 1219 C CA . ASP A 1 149 ? 4.603 -11.724 -3.704 1.00 98.56 149 ASP A CA 1
ATOM 1220 C C . ASP A 1 149 ? 4.805 -10.411 -2.934 1.00 98.56 149 ASP A C 1
ATOM 1222 O O . ASP A 1 149 ? 5.474 -10.384 -1.891 1.00 98.56 149 ASP A O 1
ATOM 1226 N N . LEU A 1 150 ? 4.252 -9.333 -3.497 1.00 98.69 150 LEU A N 1
ATOM 1227 C CA . LEU A 1 150 ? 4.392 -7.957 -3.057 1.00 98.69 150 LEU A CA 1
ATOM 1228 C C . LEU A 1 150 ? 3.081 -7.196 -3.271 1.00 98.69 150 LEU A C 1
ATOM 1230 O O . LEU A 1 150 ? 2.551 -7.171 -4.382 1.00 98.69 150 LEU A O 1
ATOM 1234 N N . ILE A 1 151 ? 2.607 -6.527 -2.224 1.00 98.75 151 ILE A N 1
ATOM 1235 C CA . ILE A 1 151 ? 1.568 -5.500 -2.308 1.00 98.75 151 ILE A CA 1
ATOM 1236 C C . ILE A 1 151 ? 2.181 -4.145 -1.949 1.00 98.75 151 ILE A C 1
ATOM 1238 O O . ILE A 1 151 ? 2.957 -4.052 -1.000 1.00 98.75 151 ILE A O 1
ATOM 1242 N N . THR A 1 152 ? 1.828 -3.088 -2.671 1.00 98.56 152 THR A N 1
ATOM 1243 C CA . THR A 1 152 ? 2.133 -1.704 -2.273 1.00 98.56 152 THR A CA 1
ATOM 1244 C C . THR A 1 152 ? 0.861 -0.898 -2.094 1.00 98.56 152 THR A C 1
ATOM 1246 O O . THR A 1 152 ? -0.106 -1.087 -2.824 1.00 98.56 152 THR A O 1
ATOM 1249 N N . ASP A 1 153 ? 0.875 0.015 -1.131 1.00 97.44 153 ASP A N 1
ATOM 1250 C CA . ASP A 1 153 ? -0.204 0.965 -0.867 1.00 97.44 153 ASP A CA 1
ATOM 1251 C C . ASP A 1 153 ? 0.422 2.327 -0.536 1.00 97.44 153 ASP A C 1
ATOM 1253 O O . ASP A 1 153 ? 0.650 2.693 0.623 1.00 97.44 153 ASP A O 1
ATOM 1257 N N . LEU A 1 154 ? 0.809 3.050 -1.589 1.00 93.94 154 LEU A N 1
ATOM 1258 C CA . LEU A 1 154 ? 1.419 4.371 -1.475 1.00 93.94 154 LEU A CA 1
ATOM 1259 C C . LEU A 1 154 ? 0.337 5.443 -1.587 1.00 93.94 154 LEU A C 1
ATOM 1261 O O . LEU A 1 154 ? 0.016 5.880 -2.689 1.00 93.94 154 LEU A O 1
ATOM 1265 N N . TYR A 1 155 ? -0.239 5.864 -0.459 1.00 88.50 155 TYR A N 1
ATOM 1266 C CA . TYR A 1 155 ? -1.438 6.723 -0.439 1.00 88.50 155 TYR A CA 1
ATOM 1267 C C . TYR A 1 155 ? -2.624 6.092 -1.182 1.00 88.50 155 TYR A C 1
ATOM 1269 O O . TYR A 1 155 ? -3.346 6.769 -1.917 1.00 88.50 155 TYR A O 1
ATOM 1277 N N . GLY A 1 156 ? -2.773 4.780 -1.065 1.00 89.44 156 GLY A N 1
ATOM 1278 C CA . GLY A 1 156 ? -3.754 4.004 -1.790 1.00 89.44 156 GLY A CA 1
ATOM 1279 C C . GLY A 1 156 ? -4.944 3.617 -0.924 1.00 89.44 156 GLY A C 1
ATOM 1280 O O . GLY A 1 156 ? -5.474 4.412 -0.144 1.00 89.44 156 GLY A O 1
ATOM 1281 N N . VAL A 1 157 ? -5.407 2.387 -1.106 1.00 94.31 157 VAL A N 1
ATOM 1282 C CA . VAL A 1 157 ? -6.695 1.903 -0.602 1.00 94.31 157 VAL A CA 1
ATOM 1283 C C . VAL A 1 157 ? -6.802 2.023 0.920 1.00 94.31 157 VAL A C 1
ATOM 1285 O O . VAL A 1 157 ? -7.820 2.507 1.425 1.00 94.31 157 VAL A O 1
ATOM 1288 N N . ILE A 1 158 ? -5.763 1.639 1.667 1.00 94.62 158 ILE A N 1
ATOM 1289 C CA . ILE A 1 158 ? -5.817 1.569 3.131 1.00 94.62 158 ILE A CA 1
ATOM 1290 C C . ILE A 1 158 ? -6.049 2.937 3.772 1.00 94.62 158 ILE A C 1
ATOM 1292 O O . ILE A 1 158 ? -6.622 3.021 4.860 1.00 94.62 158 ILE A O 1
ATOM 1296 N N . SER A 1 159 ? -5.641 4.008 3.091 1.00 90.62 159 SER A N 1
ATOM 1297 C CA . SER A 1 159 ? -5.765 5.386 3.567 1.00 90.62 159 SER A CA 1
ATOM 1298 C C . SER A 1 159 ? -7.190 5.931 3.456 1.00 90.62 159 SER A C 1
ATOM 1300 O O . SER A 1 159 ? -7.575 6.782 4.252 1.00 90.62 159 SER A O 1
ATOM 1302 N N . TYR A 1 160 ? -7.987 5.428 2.507 1.00 90.31 160 TYR A N 1
ATOM 1303 C CA . TYR A 1 160 ? -9.291 6.008 2.156 1.00 90.31 160 TYR A CA 1
ATOM 1304 C C . TYR A 1 160 ? -10.464 5.031 2.276 1.00 90.31 160 TYR A C 1
ATOM 1306 O O . TYR A 1 160 ? -11.613 5.419 2.072 1.00 90.31 160 TYR A O 1
ATOM 1314 N N . THR A 1 161 ? -10.204 3.771 2.625 1.00 92.88 161 THR A N 1
ATOM 1315 C CA . THR A 1 161 ? -11.264 2.780 2.809 1.00 92.88 161 THR A CA 1
ATOM 1316 C C . THR A 1 161 ? -12.075 3.021 4.098 1.00 92.88 161 THR A C 1
ATOM 1318 O O . THR A 1 161 ? -11.499 3.283 5.163 1.00 92.88 161 THR A O 1
ATOM 1321 N N . PRO A 1 162 ? -13.413 2.881 4.044 1.00 93.81 162 PRO A N 1
ATOM 1322 C CA . PRO A 1 162 ? -14.264 2.737 5.223 1.00 93.81 162 PRO A CA 1
ATOM 1323 C C . PRO A 1 162 ? -14.373 1.282 5.724 1.00 93.81 162 PRO A C 1
ATOM 1325 O O . PRO A 1 162 ? -14.937 1.058 6.794 1.00 93.81 162 PRO A O 1
ATOM 1328 N N . ARG A 1 163 ? -13.866 0.304 4.961 1.00 95.50 163 ARG A N 1
ATOM 1329 C CA . ARG A 1 163 ? -13.902 -1.145 5.232 1.00 95.50 163 ARG A CA 1
ATOM 1330 C C . ARG A 1 163 ? -12.484 -1.697 5.384 1.00 95.50 163 ARG A C 1
ATOM 1332 O O . ARG A 1 163 ? -12.032 -2.550 4.621 1.00 95.50 163 ARG A O 1
ATOM 1339 N N . LEU A 1 164 ? -11.754 -1.142 6.346 1.00 96.81 164 LEU A N 1
ATOM 1340 C CA . LEU A 1 164 ? -10.341 -1.451 6.553 1.00 96.81 164 LEU A CA 1
ATOM 1341 C C . LEU A 1 164 ? -10.084 -2.941 6.829 1.00 96.81 164 LEU A C 1
ATOM 1343 O O . LEU A 1 164 ? -9.124 -3.507 6.314 1.00 96.81 164 LEU A O 1
ATOM 1347 N N . ASP A 1 165 ? -10.960 -3.576 7.599 1.00 97.56 165 ASP A N 1
ATOM 1348 C CA . ASP A 1 165 ? -10.941 -5.014 7.862 1.00 97.56 165 ASP A CA 1
ATOM 1349 C C . ASP A 1 165 ? -11.018 -5.838 6.571 1.00 97.56 165 ASP A C 1
ATOM 1351 O O . ASP A 1 165 ? -10.213 -6.744 6.365 1.00 97.56 165 ASP A O 1
ATOM 1355 N N . GLU A 1 166 ? -11.933 -5.491 5.664 1.00 97.56 166 GLU A N 1
ATOM 1356 C CA . GLU A 1 166 ? -12.091 -6.170 4.375 1.00 97.56 166 GLU A CA 1
ATOM 1357 C C . GLU A 1 166 ? -10.854 -5.999 3.487 1.00 97.56 166 GLU A C 1
ATOM 1359 O O . GLU A 1 166 ? -10.394 -6.959 2.867 1.00 97.56 166 GLU A O 1
ATOM 1364 N N . VAL A 1 167 ? -10.263 -4.802 3.458 1.00 97.94 167 VAL A N 1
ATOM 1365 C CA . VAL A 1 167 ? -9.012 -4.551 2.724 1.00 97.94 167 VAL A CA 1
ATOM 1366 C C . VAL A 1 167 ? -7.879 -5.425 3.260 1.00 97.94 167 VAL A C 1
ATOM 1368 O O . VAL A 1 167 ? -7.179 -6.061 2.473 1.00 97.94 167 VAL A O 1
ATOM 1371 N N . LEU A 1 168 ? -7.726 -5.524 4.583 1.00 98.19 168 LEU A N 1
ATOM 1372 C CA . LEU A 1 168 ? -6.686 -6.352 5.194 1.00 98.19 168 LEU A CA 1
ATOM 1373 C C . LEU A 1 168 ? -6.928 -7.854 4.967 1.00 98.19 168 LEU A C 1
ATOM 1375 O O . LEU A 1 168 ? -5.977 -8.574 4.660 1.00 98.19 168 LEU A O 1
ATOM 1379 N N . ARG A 1 169 ? -8.181 -8.332 5.026 1.00 98.06 169 ARG A N 1
ATOM 1380 C CA . ARG A 1 169 ? -8.528 -9.721 4.652 1.00 98.06 169 ARG A CA 1
ATOM 1381 C C . ARG A 1 169 ? -8.171 -10.014 3.204 1.00 98.06 169 ARG A C 1
ATOM 1383 O O . ARG A 1 169 ? -7.645 -11.081 2.901 1.00 98.06 169 ARG A O 1
ATOM 1390 N N . ARG A 1 170 ? -8.413 -9.063 2.304 1.00 98.19 170 ARG A N 1
ATOM 1391 C CA . ARG A 1 170 ? -8.051 -9.187 0.889 1.00 98.19 170 ARG A CA 1
ATOM 1392 C C . ARG A 1 170 ? -6.544 -9.177 0.685 1.00 98.19 170 ARG A C 1
ATOM 1394 O O . ARG A 1 170 ? -6.058 -10.009 -0.072 1.00 98.19 170 ARG A O 1
ATOM 1401 N N . TYR A 1 171 ? -5.792 -8.323 1.379 1.00 98.50 171 TYR A N 1
ATOM 1402 C CA . TYR A 1 171 ? -4.324 -8.385 1.356 1.00 98.50 171 TYR A CA 1
ATOM 1403 C C . TYR A 1 171 ? -3.831 -9.750 1.829 1.00 98.50 171 TYR A C 1
ATOM 1405 O O . TYR A 1 171 ? -3.012 -10.364 1.152 1.00 98.50 171 TYR A O 1
ATOM 1413 N N . HIS A 1 172 ? -4.388 -10.280 2.920 1.00 98.38 172 HIS A N 1
ATOM 1414 C CA . HIS A 1 172 ? -4.063 -11.625 3.394 1.00 98.38 172 HIS A CA 1
ATOM 1415 C C . HIS A 1 172 ? -4.396 -12.706 2.354 1.00 98.38 172 HIS A C 1
ATOM 1417 O O . HIS A 1 172 ? -3.558 -13.552 2.051 1.00 98.38 172 HIS A O 1
ATOM 1423 N N . ALA A 1 173 ? -5.581 -12.668 1.746 1.00 97.94 173 ALA A N 1
ATOM 1424 C CA . ALA A 1 173 ? -5.999 -13.651 0.746 1.00 97.94 173 ALA A CA 1
ATOM 1425 C C . ALA A 1 173 ? -5.142 -13.607 -0.532 1.00 97.94 173 ALA A C 1
ATOM 1427 O O . ALA A 1 173 ? -4.835 -14.654 -1.108 1.00 97.94 173 ALA A O 1
ATOM 1428 N N . LEU A 1 174 ? -4.755 -12.405 -0.966 1.00 98.31 174 LEU A N 1
ATOM 1429 C CA . LEU A 1 174 ? -3.992 -12.185 -2.191 1.00 98.31 174 LEU A CA 1
ATOM 1430 C C . LEU A 1 174 ? -2.493 -12.393 -2.005 1.00 98.31 174 LEU A C 1
ATOM 1432 O O . LEU A 1 174 ? -1.837 -12.784 -2.961 1.00 98.31 174 LEU A O 1
ATOM 1436 N N . LEU A 1 175 ? -1.925 -12.172 -0.822 1.00 98.56 175 LEU A N 1
ATOM 1437 C CA . LEU A 1 175 ? -0.509 -12.456 -0.601 1.00 98.56 175 LEU A CA 1
ATOM 1438 C C . LEU A 1 175 ? -0.237 -13.966 -0.657 1.00 98.56 175 LEU A C 1
ATOM 1440 O O . LEU A 1 175 ? -0.965 -14.776 -0.073 1.00 98.56 175 LEU A O 1
ATOM 1444 N N . LYS A 1 176 ? 0.848 -14.349 -1.334 1.00 97.88 176 LYS A N 1
ATOM 1445 C CA . LYS A 1 176 ? 1.467 -15.672 -1.169 1.00 97.88 176 LYS A CA 1
ATOM 1446 C C . LYS A 1 176 ? 2.003 -15.816 0.260 1.00 97.88 176 LYS A C 1
ATOM 1448 O O . LYS A 1 176 ? 2.175 -14.821 0.968 1.00 97.88 176 LYS A O 1
ATOM 1453 N N . ASP A 1 177 ? 2.296 -17.041 0.683 1.00 95.38 177 ASP A N 1
ATOM 1454 C CA . ASP A 1 177 ? 2.985 -17.270 1.957 1.00 95.38 177 ASP A CA 1
ATOM 1455 C C . ASP A 1 177 ? 4.336 -16.534 1.963 1.00 95.38 177 ASP A C 1
ATOM 1457 O O . ASP A 1 177 ? 5.045 -16.518 0.955 1.00 95.38 177 ASP A O 1
ATOM 1461 N N . SER A 1 178 ? 4.651 -15.842 3.065 1.00 93.75 178 SER A N 1
ATOM 1462 C CA . SER A 1 178 ? 5.795 -14.913 3.165 1.00 93.75 178 SER A CA 1
ATOM 1463 C C . SER A 1 178 ? 5.793 -13.761 2.142 1.00 93.75 178 SER A C 1
ATOM 1465 O O . SER A 1 178 ? 6.801 -13.069 1.954 1.00 93.75 178 SER A O 1
ATOM 1467 N N . GLY A 1 179 ? 4.668 -13.530 1.461 1.00 97.94 179 GLY A N 1
ATOM 1468 C CA . GLY A 1 179 ? 4.395 -12.313 0.711 1.00 97.94 179 GLY A CA 1
ATOM 1469 C C . GLY A 1 179 ? 4.298 -11.114 1.654 1.00 97.94 179 GLY A C 1
ATOM 1470 O O . GLY A 1 179 ? 3.872 -11.252 2.804 1.00 97.94 179 GLY A O 1
ATOM 1471 N N . ARG A 1 180 ? 4.696 -9.933 1.168 1.00 98.62 180 ARG A N 1
ATOM 1472 C CA . ARG A 1 180 ? 4.725 -8.704 1.973 1.00 98.62 180 ARG A CA 1
ATOM 1473 C C . ARG A 1 180 ? 3.880 -7.593 1.367 1.00 98.62 180 ARG A C 1
ATOM 1475 O O . ARG A 1 180 ? 3.901 -7.403 0.156 1.00 98.62 180 ARG A O 1
ATOM 1482 N N . ALA A 1 181 ? 3.193 -6.832 2.210 1.00 98.69 181 ALA A N 1
ATOM 1483 C CA . ALA A 1 181 ? 2.574 -5.564 1.855 1.00 98.69 181 ALA A CA 1
ATOM 1484 C C . ALA A 1 181 ? 3.367 -4.396 2.457 1.00 98.69 181 ALA A C 1
ATOM 1486 O O . ALA A 1 181 ? 3.717 -4.440 3.634 1.00 98.69 181 ALA A O 1
ATOM 1487 N N . TYR A 1 182 ? 3.614 -3.358 1.660 1.00 98.50 182 TYR A N 1
ATOM 1488 C CA . TYR A 1 182 ? 4.265 -2.113 2.067 1.00 98.50 182 TYR A CA 1
ATOM 1489 C C . TYR A 1 182 ? 3.254 -0.975 2.019 1.00 98.50 182 TYR A C 1
ATOM 1491 O O . TYR A 1 182 ? 2.751 -0.624 0.951 1.00 98.50 182 TYR A O 1
ATOM 1499 N N . LEU A 1 183 ? 2.946 -0.415 3.185 1.00 97.38 183 LEU A N 1
ATOM 1500 C CA . LEU A 1 183 ? 1.896 0.579 3.365 1.00 97.38 183 LEU A CA 1
ATOM 1501 C C . LEU A 1 183 ? 2.528 1.876 3.854 1.00 97.38 183 LEU A C 1
ATOM 1503 O O . LEU A 1 183 ? 3.123 1.915 4.933 1.00 97.38 183 LEU A O 1
ATOM 1507 N N . PHE A 1 184 ? 2.406 2.948 3.079 1.00 94.56 184 PHE A N 1
ATOM 1508 C CA . PHE A 1 184 ? 2.914 4.240 3.519 1.00 94.56 184 PHE A CA 1
ATOM 1509 C C . PHE A 1 184 ? 1.968 4.811 4.576 1.00 94.56 184 PHE A C 1
ATOM 1511 O O . PHE A 1 184 ? 0.810 5.102 4.273 1.00 94.56 184 PHE A O 1
ATOM 1518 N N . ILE A 1 185 ? 2.448 4.969 5.812 1.00 92.50 185 ILE A N 1
ATOM 1519 C CA . ILE A 1 185 ? 1.602 5.400 6.936 1.00 92.50 185 ILE A CA 1
ATOM 1520 C C . ILE A 1 185 ? 1.854 6.845 7.370 1.00 92.50 185 ILE A C 1
ATOM 1522 O O . ILE A 1 185 ? 1.076 7.375 8.159 1.00 92.50 185 ILE A O 1
ATOM 1526 N N . GLY A 1 186 ? 2.869 7.524 6.834 1.00 89.06 186 GLY A N 1
ATOM 1527 C CA . GLY A 1 186 ? 3.055 8.962 7.037 1.00 89.06 186 GLY A CA 1
ATOM 1528 C C . GLY A 1 186 ? 4.499 9.387 7.256 1.00 89.06 186 GLY A C 1
ATOM 1529 O O . GLY A 1 186 ? 5.403 8.567 7.410 1.00 89.06 186 GLY A O 1
ATOM 1530 N N . ASP A 1 187 ? 4.673 10.702 7.303 1.00 85.81 187 ASP A N 1
ATOM 1531 C CA . ASP A 1 187 ? 5.917 11.372 7.665 1.00 85.81 187 ASP A CA 1
ATOM 1532 C C . ASP A 1 187 ? 5.741 11.994 9.064 1.00 85.81 187 ASP A C 1
ATOM 1534 O O . ASP A 1 187 ? 4.662 12.461 9.417 1.00 85.81 187 ASP A O 1
ATOM 1538 N N . TYR A 1 188 ? 6.789 12.027 9.880 1.00 80.25 188 TYR A N 1
ATOM 1539 C CA . TYR A 1 188 ? 6.793 12.682 11.187 1.00 80.25 188 TYR A CA 1
ATOM 1540 C C . TYR A 1 188 ? 7.906 13.700 11.241 1.00 80.25 188 TYR A C 1
ATOM 1542 O O . TYR A 1 188 ? 9.081 13.349 11.209 1.00 80.25 188 TYR A O 1
ATOM 1550 N N . LEU A 1 189 ? 7.554 14.975 11.357 1.00 70.44 189 LEU A N 1
ATOM 1551 C CA . LEU A 1 189 ? 8.557 16.010 11.542 1.00 70.44 189 LEU A CA 1
ATOM 1552 C C . LEU A 1 189 ? 9.041 15.994 12.999 1.00 70.44 189 LEU A C 1
ATOM 1554 O O . LEU A 1 189 ? 8.341 16.460 13.898 1.00 70.44 189 LEU A O 1
ATOM 1558 N N . THR A 1 190 ? 10.251 15.496 13.236 1.00 68.38 190 THR A N 1
ATOM 1559 C CA . THR A 1 190 ? 10.951 15.675 14.507 1.00 68.38 190 THR A CA 1
ATOM 1560 C C . THR A 1 190 ? 11.578 17.066 14.511 1.00 68.38 190 THR A C 1
ATOM 1562 O O . THR A 1 190 ? 12.724 17.283 14.112 1.00 68.38 190 THR A O 1
ATOM 1565 N N . VAL A 1 191 ? 10.796 18.065 14.930 1.00 61.38 191 VAL A N 1
ATOM 1566 C CA . VAL A 1 191 ? 11.329 19.412 15.163 1.00 61.38 191 VAL A CA 1
ATOM 1567 C C . VAL A 1 191 ? 12.135 19.376 16.465 1.00 61.38 191 VAL A C 1
ATOM 1569 O O . VAL A 1 191 ? 11.577 19.010 17.503 1.00 61.38 191 VAL A O 1
ATOM 1572 N N . PRO A 1 192 ? 13.422 19.773 16.474 1.00 59.00 192 PRO A N 1
ATOM 1573 C CA . PRO A 1 192 ? 14.131 19.999 17.725 1.00 59.00 192 PRO A CA 1
ATOM 1574 C C . PRO A 1 192 ? 13.365 21.064 18.512 1.00 59.00 192 PRO A C 1
ATOM 1576 O O . PRO A 1 192 ? 13.170 22.170 18.004 1.00 59.00 192 PRO A O 1
ATOM 1579 N N . GLN A 1 193 ? 12.912 20.746 19.729 1.00 51.84 193 GLN A N 1
ATOM 1580 C CA . GLN A 1 193 ? 12.262 21.705 20.625 1.00 51.84 193 GLN A CA 1
ATOM 1581 C C . GLN A 1 193 ? 13.254 22.826 20.982 1.00 51.84 193 GLN A C 1
ATOM 1583 O O . GLN A 1 193 ? 13.930 22.785 22.008 1.00 51.84 193 GLN A O 1
ATOM 1588 N N . HIS A 1 194 ? 13.404 23.832 20.120 1.00 51.56 194 HIS A N 1
ATOM 1589 C CA . HIS A 1 194 ? 14.243 24.980 20.424 1.00 51.56 194 HIS A CA 1
ATOM 1590 C C . HIS A 1 194 ? 13.489 25.906 21.384 1.00 51.56 194 HIS A C 1
ATOM 1592 O O . HIS A 1 194 ? 12.421 26.433 21.083 1.00 51.56 194 HIS A O 1
ATOM 1598 N N . ILE A 1 195 ? 14.096 26.112 22.551 1.00 53.62 195 ILE A N 1
ATOM 1599 C CA . ILE A 1 195 ? 13.530 26.685 23.785 1.00 53.62 195 ILE A CA 1
ATOM 1600 C C . ILE A 1 195 ? 13.072 28.165 23.662 1.00 53.62 195 ILE A C 1
ATOM 1602 O O . ILE A 1 195 ? 12.495 28.708 24.601 1.00 53.62 195 ILE A O 1
ATOM 1606 N N . TRP A 1 196 ? 13.258 28.838 22.517 1.00 51.72 196 TRP A N 1
ATOM 1607 C CA . TRP A 1 196 ? 13.164 30.309 22.437 1.00 51.72 196 TRP A CA 1
ATOM 1608 C C . TRP A 1 196 ? 12.134 30.913 21.464 1.00 51.72 196 TRP A C 1
ATOM 1610 O O . TRP A 1 196 ? 11.911 32.122 21.519 1.00 51.72 196 TRP A O 1
ATOM 1620 N N . THR A 1 197 ? 11.417 30.144 20.640 1.00 53.12 197 THR A N 1
ATOM 1621 C CA . THR A 1 197 ? 10.326 30.693 19.801 1.00 53.12 197 THR A CA 1
ATOM 1622 C C . THR A 1 197 ? 8.967 30.520 20.474 1.00 53.12 197 THR A C 1
ATOM 1624 O O . THR A 1 197 ? 8.186 29.640 20.131 1.00 53.12 197 THR A O 1
ATOM 1627 N N . ARG A 1 198 ? 8.666 31.385 21.451 1.00 45.47 198 ARG A N 1
ATOM 1628 C CA . ARG A 1 198 ? 7.403 31.362 22.217 1.00 45.47 198 ARG A CA 1
ATOM 1629 C C . ARG A 1 198 ? 6.228 32.099 21.555 1.00 45.47 198 ARG A C 1
ATOM 1631 O O . ARG A 1 198 ? 5.212 32.322 22.207 1.00 45.47 198 ARG A O 1
ATOM 1638 N N . ARG A 1 199 ? 6.337 32.506 20.286 1.00 47.44 199 ARG A N 1
ATOM 1639 C CA . ARG A 1 199 ? 5.230 33.148 19.556 1.00 47.44 199 ARG A CA 1
ATOM 1640 C C . ARG A 1 199 ? 5.454 33.136 18.042 1.00 47.44 199 ARG A C 1
ATOM 1642 O O . ARG A 1 199 ? 5.970 34.104 17.507 1.00 47.4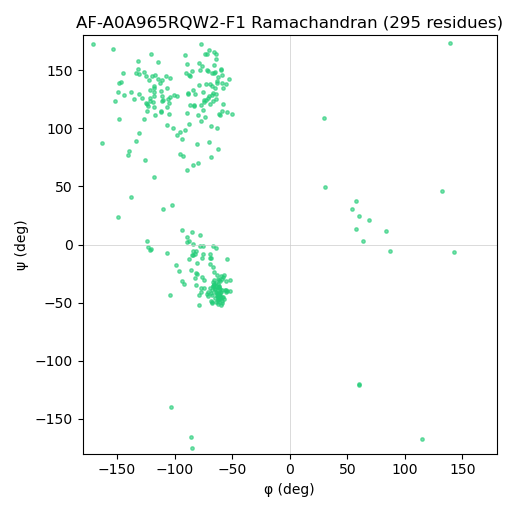4 199 ARG A O 1
ATOM 1649 N N . VAL A 1 200 ? 5.033 32.058 17.382 1.00 41.41 200 VAL A N 1
ATOM 1650 C CA . VAL A 1 200 ? 4.355 32.092 16.074 1.00 41.41 200 VAL A CA 1
ATOM 1651 C C . VAL A 1 200 ? 3.385 30.901 16.068 1.00 41.41 200 VAL A C 1
ATOM 1653 O O . VAL A 1 200 ? 3.809 29.756 16.132 1.00 41.41 200 VAL A O 1
ATOM 1656 N N . GLU A 1 201 ? 2.095 31.228 16.161 1.00 37.94 201 GLU A N 1
ATOM 1657 C CA . GLU A 1 201 ? 0.905 30.478 15.721 1.00 37.94 201 GLU A CA 1
ATOM 1658 C C . GLU A 1 201 ? 0.964 28.943 15.696 1.00 37.94 201 GLU A C 1
ATOM 1660 O O . GLU A 1 201 ? 1.572 28.370 14.805 1.00 37.94 201 GLU A O 1
ATOM 1665 N N . ARG A 1 202 ? 0.242 28.289 16.624 1.00 38.09 202 ARG A N 1
ATOM 1666 C CA . ARG A 1 202 ? -0.311 26.918 16.504 1.00 38.09 202 ARG A CA 1
ATOM 1667 C C . ARG A 1 202 ? 0.489 25.932 15.625 1.00 38.09 202 ARG A C 1
ATOM 1669 O O . ARG A 1 202 ? -0.074 25.154 14.868 1.00 38.09 202 ARG A O 1
ATOM 1676 N N . ILE A 1 203 ? 1.794 25.844 15.847 1.00 40.84 203 ILE A N 1
ATOM 1677 C CA . ILE A 1 203 ? 2.529 24.583 15.740 1.00 40.84 203 ILE A CA 1
ATOM 1678 C C . ILE A 1 203 ? 2.224 23.868 17.062 1.00 40.84 203 ILE A C 1
ATOM 1680 O O . ILE A 1 203 ? 2.997 23.903 18.012 1.00 40.84 203 ILE A O 1
ATOM 1684 N N . GLY A 1 204 ? 0.971 23.430 17.184 1.00 34.25 204 GLY A N 1
ATOM 1685 C CA . GLY A 1 204 ? 0.311 23.050 18.436 1.00 34.25 204 GLY A CA 1
ATOM 1686 C C . GLY A 1 204 ? -0.732 21.956 18.239 1.00 34.25 204 GLY A C 1
ATOM 1687 O O . GLY A 1 204 ? -1.638 21.829 19.052 1.00 34.25 204 GLY A O 1
ATOM 1688 N N . GLU A 1 205 ? -0.585 21.180 17.170 1.00 39.03 205 GLU A N 1
ATOM 1689 C CA . GLU A 1 205 ? -1.089 19.816 17.079 1.00 39.03 205 GLU A CA 1
ATOM 1690 C C . GLU A 1 205 ? 0.086 18.973 16.574 1.00 39.03 205 GLU A C 1
ATOM 1692 O O . GLU A 1 205 ? 0.403 18.956 15.382 1.00 39.03 205 GLU A O 1
ATOM 1697 N N . GLU A 1 206 ? 0.806 18.336 17.500 1.00 39.91 206 GLU A N 1
ATOM 1698 C CA . GLU A 1 206 ? 1.600 17.151 17.174 1.00 39.91 206 GLU A CA 1
ATOM 1699 C C . GLU A 1 206 ? 0.665 16.195 16.412 1.00 39.91 206 GLU A C 1
ATOM 1701 O O . GLU A 1 206 ? -0.325 15.746 16.980 1.00 39.91 206 GLU A O 1
ATOM 1706 N N . GLY A 1 207 ? 0.891 15.943 15.115 1.00 41.59 207 GLY A N 1
ATOM 1707 C CA . GLY A 1 207 ? 0.077 14.955 14.388 1.00 41.59 207 GLY A CA 1
ATOM 1708 C C . GLY A 1 207 ? -0.284 15.242 12.931 1.00 41.59 207 GLY A C 1
ATOM 1709 O O . GLY A 1 207 ? -0.801 14.341 12.278 1.00 41.59 207 GLY A O 1
ATOM 1710 N N . TRP A 1 208 ? 0.011 16.417 12.367 1.00 43.81 208 TRP A N 1
ATOM 1711 C CA . TRP A 1 208 ? -0.463 16.768 11.013 1.00 43.81 208 TRP A CA 1
ATOM 1712 C C . TRP A 1 208 ? 0.101 15.954 9.829 1.00 43.81 208 TRP A C 1
ATOM 1714 O O . TRP A 1 208 ? -0.320 16.185 8.700 1.00 43.81 208 TRP A O 1
ATOM 1724 N N . TYR A 1 209 ? 1.000 14.985 10.031 1.00 59.12 209 TYR A N 1
ATOM 1725 C CA . TYR A 1 209 ? 1.631 14.268 8.909 1.00 59.12 209 TYR A CA 1
ATOM 1726 C C . TYR A 1 209 ? 1.486 12.735 8.921 1.00 59.12 209 TYR A C 1
ATOM 1728 O O . TYR A 1 209 ? 1.947 12.074 7.988 1.00 59.12 209 TYR A O 1
ATOM 1736 N N . SER A 1 210 ? 0.757 12.160 9.889 1.00 70.62 210 SER A N 1
ATOM 1737 C CA . SER A 1 210 ? 0.371 10.738 9.847 1.00 70.62 210 SER A CA 1
ATOM 1738 C C . SER A 1 210 ? -1.065 10.496 10.347 1.00 70.62 210 SER A C 1
ATOM 1740 O O . SER A 1 210 ? -1.292 10.010 11.458 1.00 70.62 210 SER A O 1
ATOM 1742 N N . PRO A 1 211 ? -2.076 10.796 9.515 1.00 75.38 211 PRO A N 1
ATOM 1743 C CA . PRO A 1 211 ? -3.483 10.520 9.825 1.00 75.38 211 PRO A CA 1
ATOM 1744 C C . PRO A 1 211 ? -3.761 9.041 10.124 1.00 75.38 211 PRO A C 1
ATOM 1746 O O . PRO A 1 211 ? -4.665 8.707 10.890 1.00 75.38 211 PRO A O 1
ATOM 1749 N N . PHE A 1 212 ? -2.935 8.147 9.570 1.00 85.44 212 PHE A N 1
ATOM 1750 C CA . PHE A 1 212 ? -2.992 6.720 9.854 1.00 85.44 212 PHE A CA 1
ATOM 1751 C C . PHE A 1 212 ? -2.736 6.411 11.332 1.00 85.44 212 PHE A C 1
ATOM 1753 O O . PHE A 1 212 ? -3.481 5.643 11.932 1.00 85.44 212 PHE A O 1
ATOM 1760 N N . VAL A 1 213 ? -1.724 7.026 11.943 1.00 82.25 213 VAL A N 1
ATOM 1761 C CA . VAL A 1 213 ? -1.368 6.748 13.343 1.00 82.25 213 VAL A CA 1
ATOM 1762 C C . VAL A 1 213 ? -2.250 7.492 14.334 1.00 82.25 213 VAL A C 1
ATOM 1764 O O . VAL A 1 213 ? -2.475 7.001 15.435 1.00 82.25 213 VAL A O 1
ATOM 1767 N N . ASN A 1 214 ? -2.834 8.616 13.926 1.00 87.88 214 ASN A N 1
ATOM 1768 C CA . ASN A 1 214 ? -3.846 9.295 14.735 1.00 87.88 214 ASN A CA 1
ATOM 1769 C C . ASN A 1 214 ? -5.215 8.596 14.683 1.00 87.88 214 ASN A C 1
ATOM 1771 O O . ASN A 1 214 ? -6.115 8.946 15.448 1.00 87.88 214 ASN A O 1
ATOM 1775 N N . SER A 1 215 ? -5.401 7.636 13.772 1.00 93.31 215 SER A N 1
ATOM 1776 C CA . SER A 1 215 ? -6.628 6.845 13.698 1.00 93.31 215 SER A CA 1
ATOM 1777 C C . SER A 1 215 ? -6.710 5.869 14.873 1.00 93.31 215 SER A C 1
ATOM 1779 O O . SER A 1 215 ? -5.689 5.399 15.375 1.00 93.31 215 SER A O 1
ATOM 1781 N N . THR A 1 216 ? -7.922 5.536 15.315 1.00 96.94 216 THR A N 1
ATOM 1782 C CA . THR A 1 216 ? -8.144 4.669 16.484 1.00 96.94 216 THR A CA 1
ATOM 1783 C C . THR A 1 216 ? -9.153 3.565 16.210 1.00 96.94 216 THR A C 1
ATOM 1785 O O . THR A 1 216 ? -9.987 3.662 15.307 1.00 96.94 216 THR A O 1
ATOM 1788 N N . VAL A 1 217 ? -9.077 2.501 17.009 1.00 98.19 217 VAL A N 1
ATOM 1789 C CA . VAL A 1 217 ? -10.021 1.383 16.993 1.00 98.19 217 VAL A CA 1
ATOM 1790 C C . VAL A 1 217 ? -10.513 1.137 18.412 1.00 98.19 217 VAL A C 1
ATOM 1792 O O . VAL A 1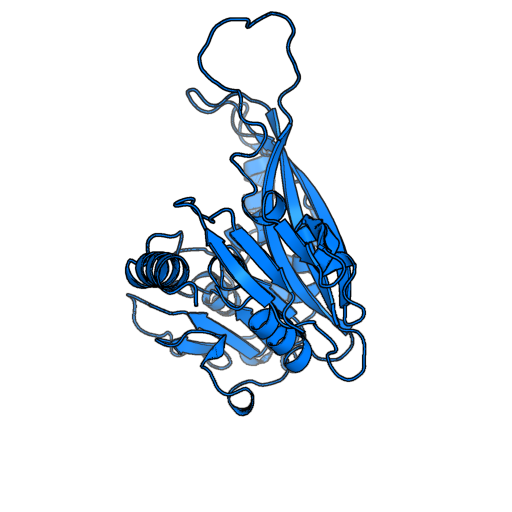 217 ? -9.713 0.938 19.325 1.00 98.19 217 VAL A O 1
ATOM 1795 N N . LYS A 1 218 ? -11.831 1.134 18.600 1.00 98.31 218 LYS A N 1
ATOM 1796 C CA . LYS A 1 218 ? -12.475 0.669 19.826 1.00 98.31 218 LYS A CA 1
ATOM 1797 C C . LYS A 1 218 ? -12.762 -0.828 19.703 1.00 98.31 218 LYS A C 1
ATOM 1799 O O . LYS A 1 218 ? -13.557 -1.237 18.857 1.00 98.31 218 LYS A O 1
ATOM 1804 N N . LYS A 1 219 ? -12.081 -1.624 20.521 1.00 98.06 219 LYS A N 1
ATOM 1805 C CA . LYS A 1 219 ? -12.144 -3.088 20.549 1.00 98.06 219 LYS A CA 1
ATOM 1806 C C . LYS A 1 219 ? -13.450 -3.598 21.157 1.00 98.06 219 LYS A C 1
ATOM 1808 O O . LYS A 1 219 ? -14.157 -2.863 21.852 1.00 98.06 219 LYS A O 1
ATOM 1813 N N . ALA A 1 220 ? -13.743 -4.878 20.937 1.00 96.69 220 ALA A N 1
ATOM 1814 C CA . ALA A 1 220 ? -14.928 -5.547 21.474 1.00 96.69 220 ALA A CA 1
ATOM 1815 C C . ALA A 1 220 ? -14.994 -5.540 23.017 1.00 96.69 220 ALA A C 1
ATOM 1817 O O . ALA A 1 220 ? -16.084 -5.540 23.586 1.00 96.69 220 ALA A O 1
ATOM 1818 N N . ASP A 1 221 ? -13.846 -5.479 23.701 1.00 96.69 221 ASP A N 1
ATOM 1819 C CA . ASP A 1 221 ? -13.755 -5.350 25.165 1.00 96.69 221 ASP A CA 1
ATOM 1820 C C . ASP A 1 221 ? -14.015 -3.919 25.685 1.00 96.69 221 ASP A C 1
ATOM 1822 O O . ASP A 1 221 ? -14.000 -3.675 26.892 1.00 96.69 221 ASP A O 1
ATOM 1826 N N . GLY A 1 222 ? -14.267 -2.967 24.780 1.00 97.31 222 GLY A N 1
ATOM 1827 C CA . GLY A 1 222 ? -14.517 -1.561 25.080 1.00 97.31 222 GLY A CA 1
ATOM 1828 C C . GLY A 1 222 ? -13.262 -0.693 25.187 1.00 97.31 222 GLY A C 1
ATOM 1829 O O . GLY A 1 222 ? -13.401 0.527 25.304 1.00 97.31 222 GLY A O 1
ATOM 1830 N N . SER A 1 223 ? -12.058 -1.272 25.123 1.00 97.81 223 SER A N 1
ATOM 1831 C CA . SER A 1 223 ? -10.804 -0.512 25.093 1.00 97.81 223 SER A CA 1
ATOM 1832 C C . SER A 1 223 ? -10.614 0.208 23.755 1.00 97.81 223 SER A C 1
ATOM 1834 O O . SER A 1 223 ? -11.061 -0.262 22.711 1.00 97.81 223 SER A O 1
ATOM 1836 N N . THR A 1 224 ? -9.936 1.356 23.768 1.00 97.88 224 THR A N 1
ATOM 1837 C CA . THR A 1 224 ? -9.556 2.082 22.548 1.00 97.88 224 THR A CA 1
ATOM 1838 C C . THR A 1 224 ? -8.047 2.014 22.378 1.00 97.88 224 THR A C 1
ATOM 1840 O O . THR A 1 224 ? -7.308 2.377 23.290 1.00 97.88 224 THR A O 1
ATOM 1843 N N . VAL A 1 225 ? -7.598 1.583 21.203 1.00 97.31 225 VAL A N 1
ATOM 1844 C CA . VAL A 1 225 ? -6.183 1.517 20.816 1.00 97.31 225 VAL A CA 1
ATOM 1845 C C . VAL A 1 225 ? -5.926 2.380 19.580 1.00 97.31 225 VAL A C 1
ATOM 1847 O O . VAL A 1 225 ? -6.871 2.762 18.878 1.00 97.31 225 VAL A O 1
ATOM 1850 N N . SER A 1 226 ? -4.659 2.690 19.288 1.00 95.69 226 SER A N 1
ATOM 1851 C CA . SER A 1 226 ? -4.320 3.275 17.988 1.00 95.69 226 SER A CA 1
ATOM 1852 C C . SER A 1 226 ? -4.589 2.263 16.872 1.00 95.69 226 SER A C 1
ATOM 1854 O O . SER A 1 226 ? -4.565 1.047 17.086 1.00 95.69 226 SER A O 1
ATOM 1856 N N . LEU A 1 227 ? -4.847 2.750 15.660 1.00 96.00 227 LEU A N 1
ATOM 1857 C CA . LEU A 1 227 ? -5.040 1.875 14.510 1.00 96.00 227 LEU A CA 1
ATOM 1858 C C . LEU A 1 227 ? -3.786 1.042 14.221 1.00 96.00 227 LEU A C 1
ATOM 1860 O O . LEU A 1 227 ? -3.894 -0.129 13.863 1.00 96.00 227 LEU A O 1
ATOM 1864 N N . LEU A 1 228 ? -2.604 1.629 14.410 1.00 95.50 228 LEU A N 1
ATOM 1865 C CA . LEU A 1 228 ? -1.339 0.926 14.247 1.00 95.50 228 LEU A CA 1
ATOM 1866 C C . LEU A 1 228 ? -1.216 -0.237 15.243 1.00 95.50 228 LEU A C 1
ATOM 1868 O O . LEU A 1 228 ? -0.965 -1.362 14.815 1.00 95.50 228 LEU A O 1
ATOM 1872 N N . ASP A 1 229 ? -1.479 0.007 16.531 1.00 96.56 229 ASP A N 1
ATOM 1873 C CA . ASP A 1 229 ? -1.441 -1.041 17.562 1.00 96.56 229 ASP A CA 1
ATOM 1874 C C . ASP A 1 229 ? -2.465 -2.143 17.274 1.00 96.56 229 ASP A C 1
ATOM 1876 O O . ASP A 1 229 ? -2.192 -3.328 17.473 1.00 96.56 229 ASP A O 1
ATOM 1880 N N . TRP A 1 230 ? -3.650 -1.768 16.775 1.00 97.88 230 TRP A N 1
ATOM 1881 C CA . TRP A 1 230 ? -4.668 -2.730 16.371 1.00 97.88 230 TRP A CA 1
ATOM 1882 C C . TRP A 1 230 ? -4.154 -3.655 15.262 1.00 97.88 230 TRP A C 1
ATOM 1884 O O . TRP A 1 230 ? -4.185 -4.873 15.443 1.00 97.88 230 TRP A O 1
ATOM 1894 N N . ILE A 1 231 ? -3.604 -3.102 14.171 1.00 97.31 231 ILE A N 1
ATOM 1895 C CA . ILE A 1 231 ? -3.059 -3.901 13.060 1.00 97.31 231 ILE A CA 1
ATOM 1896 C C . ILE A 1 231 ? -1.885 -4.767 13.527 1.00 97.31 231 ILE A C 1
ATOM 1898 O O . ILE A 1 231 ? -1.815 -5.941 13.171 1.00 97.31 231 ILE A O 1
ATOM 1902 N N . GLN A 1 232 ? -0.987 -4.227 14.356 1.00 96.75 232 GLN A N 1
ATOM 1903 C CA . GLN A 1 232 ? 0.151 -4.981 14.889 1.00 96.75 232 GLN A CA 1
ATOM 1904 C C . GLN A 1 232 ? -0.265 -6.126 15.820 1.00 96.75 232 GLN A C 1
ATOM 1906 O O . GLN A 1 232 ? 0.474 -7.099 15.961 1.00 96.75 232 GLN A O 1
ATOM 1911 N N . SER A 1 233 ? -1.456 -6.041 16.420 1.00 97.06 233 SER A N 1
ATOM 1912 C CA . SER A 1 233 ? -2.022 -7.111 17.244 1.00 97.06 233 SER A CA 1
ATOM 1913 C C . SER A 1 233 ? -2.713 -8.224 16.446 1.00 97.06 233 SER A C 1
ATOM 1915 O O . SER A 1 233 ? -3.064 -9.249 17.034 1.00 97.06 233 SER A O 1
ATOM 1917 N N . LEU A 1 234 ? -2.903 -8.062 15.128 1.00 97.12 234 LEU A N 1
ATOM 1918 C CA . LEU A 1 234 ? -3.575 -9.068 14.305 1.00 97.12 234 LEU A CA 1
ATOM 1919 C C . LEU A 1 234 ? -2.729 -10.348 14.207 1.00 97.12 234 LEU A C 1
ATOM 1921 O O . LEU A 1 234 ? -1.554 -10.298 13.825 1.00 97.12 234 LEU A O 1
ATOM 1925 N N . PRO A 1 235 ? -3.311 -11.527 14.492 1.00 96.19 235 PRO A N 1
ATOM 1926 C CA . PRO A 1 235 ? -2.568 -12.780 14.467 1.00 96.19 235 PRO A CA 1
ATOM 1927 C C . PRO A 1 235 ? -2.164 -13.197 13.050 1.00 96.19 235 PRO A C 1
ATOM 1929 O O . PRO A 1 235 ? -1.257 -14.012 12.928 1.00 96.19 235 PRO A O 1
ATOM 1932 N N . ASP A 1 236 ? -2.789 -12.628 12.016 1.00 96.31 236 ASP A N 1
ATOM 1933 C CA . ASP A 1 236 ? -2.679 -13.005 10.599 1.00 96.31 236 ASP A CA 1
ATOM 1934 C C . ASP A 1 236 ? -1.443 -12.455 9.877 1.00 96.31 236 ASP A C 1
ATOM 1936 O O . ASP A 1 236 ? -1.071 -12.941 8.805 1.00 96.31 236 ASP A O 1
ATOM 1940 N N . PHE A 1 237 ? -0.788 -11.454 10.466 1.00 97.69 237 PHE A N 1
ATOM 1941 C CA . PHE A 1 237 ? 0.406 -10.828 9.909 1.00 97.69 237 PHE A CA 1
ATOM 1942 C C . PHE A 1 237 ? 1.554 -10.828 10.919 1.00 97.69 237 PHE A C 1
ATOM 1944 O O . PHE A 1 237 ? 1.343 -10.754 12.132 1.00 97.69 237 PHE A O 1
ATOM 1951 N N . TYR A 1 238 ? 2.789 -10.906 10.432 1.00 97.94 238 TYR A N 1
ATOM 1952 C CA . TYR A 1 238 ? 3.904 -10.258 11.115 1.00 97.94 238 TYR A CA 1
ATOM 1953 C C . TYR A 1 238 ? 3.906 -8.800 10.663 1.00 97.94 238 TYR A C 1
ATOM 1955 O O . TYR A 1 238 ? 3.992 -8.531 9.467 1.00 97.94 238 TYR A O 1
ATOM 1963 N N . ALA A 1 239 ? 3.744 -7.875 11.602 1.00 97.75 239 ALA A N 1
ATOM 1964 C CA . ALA A 1 239 ? 3.609 -6.457 11.309 1.00 97.75 239 ALA A CA 1
ATOM 1965 C C . ALA A 1 239 ? 4.755 -5.678 11.956 1.00 97.75 239 ALA A C 1
ATOM 1967 O O . ALA A 1 239 ? 4.927 -5.717 13.176 1.00 97.75 239 ALA A O 1
ATOM 1968 N N . GLU A 1 240 ? 5.512 -4.945 11.150 1.00 97.62 240 GLU A N 1
ATOM 1969 C CA . GLU A 1 240 ? 6.610 -4.096 11.612 1.00 97.62 240 GLU A CA 1
ATOM 1970 C C . GLU A 1 240 ? 6.522 -2.703 10.992 1.00 97.62 240 GLU A C 1
ATOM 1972 O O . GLU A 1 240 ? 5.985 -2.523 9.901 1.00 97.62 240 GLU A O 1
ATOM 1977 N N . VAL A 1 241 ? 7.030 -1.699 11.707 1.00 96.19 241 VAL A N 1
ATOM 1978 C CA . VAL A 1 241 ? 7.145 -0.341 11.173 1.00 96.19 241 VAL A CA 1
ATOM 1979 C C . VAL A 1 241 ? 8.600 -0.089 10.831 1.00 96.19 241 VAL A C 1
ATOM 1981 O O . VAL A 1 241 ? 9.446 0.021 11.718 1.00 96.19 241 VAL A O 1
ATOM 1984 N N . GLU A 1 242 ? 8.874 0.040 9.541 1.00 95.94 242 GLU A N 1
ATOM 1985 C CA . GLU A 1 242 ? 10.170 0.475 9.045 1.00 95.94 242 GLU A CA 1
ATOM 1986 C C . GLU A 1 242 ? 10.200 2.002 8.955 1.00 95.94 242 GLU A C 1
ATOM 1988 O O . GLU A 1 242 ? 9.292 2.635 8.407 1.00 95.94 242 GLU A O 1
ATOM 1993 N N . LYS A 1 243 ? 11.256 2.597 9.514 1.00 92.19 243 LYS A N 1
ATOM 1994 C CA . LYS A 1 243 ? 11.417 4.046 9.636 1.00 92.19 243 LYS A CA 1
ATOM 1995 C C . LYS A 1 243 ? 12.641 4.522 8.867 1.00 92.19 243 LYS A C 1
ATOM 1997 O O . LYS A 1 243 ? 13.719 3.946 8.997 1.00 92.19 243 LYS A O 1
ATOM 2002 N N . VAL A 1 244 ? 12.493 5.610 8.118 1.00 89.38 244 VAL A N 1
ATOM 2003 C CA . VAL A 1 244 ? 13.581 6.267 7.383 1.00 89.38 244 VAL A CA 1
ATOM 2004 C C . VAL A 1 244 ? 13.657 7.729 7.810 1.00 89.38 244 VAL A C 1
ATOM 2006 O O . VAL A 1 244 ? 12.695 8.474 7.661 1.00 89.38 244 VAL A O 1
ATOM 2009 N N . VAL A 1 245 ? 14.804 8.165 8.336 1.00 87.06 245 VAL A N 1
ATOM 2010 C CA . VAL A 1 245 ? 14.984 9.543 8.828 1.00 87.06 245 VAL A CA 1
ATOM 2011 C C . VAL A 1 245 ? 15.622 10.426 7.758 1.00 87.06 245 VAL A C 1
ATOM 2013 O O . VAL A 1 245 ? 16.841 10.476 7.618 1.00 87.06 245 VAL A O 1
ATOM 2016 N N . ILE A 1 246 ? 14.825 11.176 7.008 1.00 83.62 246 ILE A N 1
ATOM 2017 C CA . ILE A 1 246 ? 15.344 12.105 5.999 1.00 83.62 246 ILE A CA 1
ATOM 2018 C C . ILE A 1 246 ? 15.586 13.492 6.600 1.00 83.62 246 ILE A C 1
ATOM 2020 O O . ILE A 1 246 ? 14.876 13.948 7.492 1.00 83.62 246 ILE A O 1
ATOM 2024 N N . GLN A 1 247 ? 16.593 14.199 6.093 1.00 82.19 247 GLN A N 1
ATOM 2025 C CA . GLN A 1 247 ? 16.810 15.603 6.441 1.00 82.19 247 GLN A CA 1
ATOM 2026 C C . GLN A 1 247 ? 15.984 16.488 5.508 1.00 82.19 247 GLN A C 1
ATOM 2028 O O . GLN A 1 247 ? 16.188 16.462 4.292 1.00 82.19 247 GLN A O 1
ATOM 2033 N N . GLN A 1 248 ? 15.070 17.283 6.064 1.00 78.44 248 GLN A N 1
ATOM 2034 C CA . GLN A 1 248 ? 14.326 18.290 5.319 1.00 78.44 248 GLN A CA 1
ATOM 2035 C C . GLN A 1 248 ? 15.206 19.534 5.138 1.00 78.44 248 GLN A C 1
ATOM 2037 O O . GLN A 1 248 ? 15.493 20.234 6.116 1.00 78.44 248 GLN A O 1
ATOM 2042 N N . PRO A 1 249 ? 15.644 19.853 3.906 1.00 72.75 249 PRO A N 1
ATOM 2043 C CA . PRO A 1 249 ? 16.387 21.078 3.674 1.00 72.75 249 PRO A CA 1
ATOM 2044 C C . PRO A 1 249 ? 15.472 22.287 3.886 1.00 72.75 249 PRO A C 1
ATOM 2046 O O . PRO A 1 249 ? 14.280 22.253 3.566 1.00 72.75 249 PRO A O 1
ATOM 2049 N N . LYS A 1 250 ? 16.046 23.392 4.366 1.00 72.75 250 LYS A N 1
ATOM 2050 C CA . LYS A 1 250 ? 15.338 24.673 4.447 1.00 72.75 250 LYS A CA 1
ATOM 2051 C C . LYS A 1 250 ? 14.926 25.106 3.036 1.00 72.75 250 LYS A C 1
ATOM 2053 O O . LYS A 1 250 ? 15.780 25.451 2.221 1.00 72.75 250 LYS A O 1
ATOM 2058 N N . ARG A 1 251 ? 13.623 25.107 2.743 1.00 67.38 251 ARG A N 1
ATOM 2059 C CA . ARG A 1 251 ? 13.071 25.558 1.455 1.00 67.38 251 ARG A CA 1
ATOM 2060 C C . ARG A 1 251 ? 11.995 26.610 1.696 1.00 67.38 251 ARG A C 1
ATOM 2062 O O . ARG A 1 251 ? 10.903 26.298 2.162 1.00 67.38 251 ARG A O 1
ATOM 2069 N N . GLY A 1 252 ? 12.312 27.865 1.376 1.00 79.69 252 GLY A N 1
ATOM 2070 C CA . GLY A 1 252 ? 11.434 29.000 1.668 1.00 79.69 252 GLY A CA 1
ATOM 2071 C C . GLY A 1 252 ? 11.175 29.124 3.172 1.00 79.69 252 GLY A C 1
ATOM 2072 O O . GLY A 1 252 ? 12.121 29.240 3.951 1.00 79.69 252 GLY A O 1
ATOM 2073 N N . ASN A 1 253 ? 9.900 29.051 3.559 1.00 69.81 253 ASN A N 1
ATOM 2074 C CA . ASN A 1 253 ? 9.447 29.151 4.950 1.00 69.81 253 ASN A CA 1
ATOM 2075 C C . ASN A 1 253 ? 9.404 27.800 5.689 1.00 69.81 253 ASN A C 1
ATOM 2077 O O . ASN A 1 253 ? 8.994 27.761 6.845 1.00 69.81 253 ASN A O 1
ATOM 2081 N N . LEU A 1 254 ? 9.802 26.693 5.048 1.00 67.38 254 LEU A N 1
ATOM 2082 C CA . LEU A 1 254 ? 9.834 25.388 5.708 1.00 67.38 254 LEU A CA 1
ATOM 2083 C C . LEU A 1 254 ? 10.958 25.344 6.748 1.00 67.38 254 LEU A C 1
ATOM 2085 O O . LEU A 1 254 ? 12.117 25.654 6.445 1.00 67.38 254 LEU A O 1
ATOM 2089 N N . VAL A 1 255 ? 10.596 24.954 7.972 1.00 68.88 255 VAL A N 1
ATOM 2090 C CA . VAL A 1 255 ? 11.536 24.760 9.078 1.00 68.88 255 VAL A CA 1
ATOM 2091 C C . VAL A 1 255 ? 12.428 23.564 8.733 1.00 68.88 255 VAL A C 1
ATOM 2093 O O . VAL A 1 255 ? 11.900 22.491 8.452 1.00 68.88 255 VAL A O 1
ATOM 2096 N N . PRO A 1 256 ? 13.764 23.720 8.709 1.00 77.50 256 PRO A N 1
ATOM 2097 C CA . PRO A 1 256 ? 14.647 22.574 8.547 1.00 77.50 256 PRO A CA 1
ATOM 2098 C C . PRO A 1 256 ? 14.474 21.628 9.737 1.00 77.50 256 PRO A C 1
ATOM 2100 O O . PRO A 1 256 ? 14.383 22.072 10.881 1.00 77.50 256 PRO A O 1
ATOM 2103 N N . GLY A 1 257 ? 14.454 20.328 9.475 1.00 79.38 257 GLY A N 1
ATOM 2104 C CA . GLY A 1 257 ? 14.224 19.326 10.507 1.00 79.38 257 GLY A CA 1
ATOM 2105 C C . GLY A 1 257 ? 14.463 17.917 9.996 1.00 79.38 257 GLY A C 1
ATOM 2106 O O . GLY A 1 257 ? 14.678 17.703 8.802 1.00 79.38 257 GLY A O 1
ATOM 2107 N N . GLN A 1 258 ? 14.431 16.958 10.911 1.00 83.25 258 GLN A N 1
ATOM 2108 C CA . GLN A 1 258 ? 14.390 15.550 10.549 1.00 83.25 258 GLN A CA 1
ATOM 2109 C C . GLN A 1 258 ? 12.934 15.164 10.286 1.00 83.25 258 GLN A C 1
ATOM 2111 O O . GLN A 1 258 ? 12.038 15.528 11.041 1.00 83.25 258 GLN A O 1
ATOM 2116 N N . ILE A 1 259 ? 12.693 14.464 9.185 1.00 83.62 259 ILE A N 1
ATOM 2117 C CA . ILE A 1 259 ? 11.419 13.811 8.914 1.00 83.62 259 ILE A CA 1
ATOM 2118 C C . ILE A 1 259 ? 11.652 12.317 9.097 1.00 83.62 259 ILE A C 1
ATOM 2120 O O . ILE A 1 259 ? 12.452 11.718 8.383 1.00 83.62 259 ILE A O 1
ATOM 2124 N N . GLU A 1 260 ? 10.958 11.713 10.048 1.00 87.56 260 GLU A N 1
ATOM 2125 C CA . GLU A 1 260 ? 10.857 10.271 10.193 1.00 87.56 260 GLU A CA 1
ATOM 2126 C C . GLU A 1 260 ? 9.701 9.767 9.331 1.00 87.56 260 GLU A C 1
ATOM 2128 O O . GLU A 1 260 ? 8.526 9.912 9.655 1.00 87.56 260 GLU A O 1
ATOM 2133 N N . ARG A 1 261 ? 10.046 9.176 8.199 1.00 89.50 261 ARG A N 1
ATOM 2134 C CA . ARG A 1 261 ? 9.117 8.525 7.291 1.00 89.50 261 ARG A CA 1
ATOM 2135 C C . ARG A 1 261 ? 8.823 7.115 7.765 1.00 89.50 261 ARG A C 1
ATOM 2137 O O . ARG A 1 261 ? 9.760 6.360 8.003 1.00 89.50 261 ARG A O 1
ATOM 2144 N N . SER A 1 262 ? 7.552 6.754 7.870 1.00 92.56 262 SER A N 1
ATOM 2145 C CA . SER A 1 262 ? 7.123 5.459 8.397 1.00 92.56 262 SER A CA 1
ATOM 2146 C C . SER A 1 262 ? 6.371 4.640 7.352 1.00 92.56 262 SER A C 1
ATOM 2148 O O . SER A 1 262 ? 5.426 5.111 6.714 1.00 92.56 262 SER A O 1
ATOM 2150 N N . THR A 1 263 ? 6.774 3.380 7.213 1.00 95.62 263 THR A N 1
ATOM 2151 C CA . THR A 1 263 ? 6.100 2.369 6.393 1.00 95.62 263 THR A CA 1
ATOM 2152 C C . THR A 1 263 ? 5.698 1.200 7.276 1.00 95.62 263 THR A C 1
ATOM 2154 O O . THR A 1 263 ? 6.539 0.626 7.962 1.00 95.62 263 THR A O 1
ATOM 2157 N N . LEU A 1 264 ? 4.419 0.836 7.251 1.00 97.31 264 LEU A N 1
ATOM 2158 C CA . LEU A 1 264 ? 3.940 -0.397 7.863 1.00 97.31 264 LEU A CA 1
ATOM 2159 C C . LEU A 1 264 ? 4.158 -1.542 6.875 1.00 97.31 264 LEU A C 1
ATOM 2161 O O . LEU A 1 264 ? 3.629 -1.524 5.762 1.00 97.31 264 LEU A O 1
ATOM 2165 N N . VAL A 1 265 ? 4.940 -2.528 7.294 1.00 98.44 265 VAL A N 1
ATOM 2166 C CA . VAL A 1 265 ? 5.227 -3.740 6.535 1.00 98.44 265 VAL A CA 1
ATOM 2167 C C . VAL A 1 265 ? 4.427 -4.881 7.143 1.00 98.44 265 VAL A C 1
ATOM 2169 O O . VAL A 1 265 ? 4.553 -5.171 8.332 1.00 98.44 265 VAL A O 1
ATOM 2172 N N . LEU A 1 266 ? 3.586 -5.515 6.328 1.00 98.44 266 LEU A N 1
ATOM 2173 C CA . LEU A 1 266 ? 2.795 -6.679 6.720 1.00 98.44 266 LEU A CA 1
ATOM 2174 C C . LEU A 1 266 ? 3.300 -7.904 5.966 1.00 98.44 266 LEU A C 1
ATOM 2176 O O . LEU A 1 266 ? 3.151 -7.982 4.750 1.00 98.44 266 LEU A O 1
ATOM 2180 N N . GLU A 1 267 ? 3.863 -8.879 6.667 1.00 98.50 267 GLU A N 1
ATOM 2181 C CA . GLU A 1 267 ? 4.173 -10.192 6.106 1.00 98.50 267 GLU A CA 1
ATOM 2182 C C . GLU A 1 267 ? 3.065 -11.181 6.458 1.00 98.50 267 GLU A C 1
ATOM 2184 O O . GLU A 1 267 ? 2.692 -11.331 7.625 1.00 98.50 267 GLU A O 1
ATOM 2189 N N . LYS A 1 268 ? 2.525 -11.864 5.447 1.00 97.75 268 LYS A N 1
ATOM 2190 C CA . LYS A 1 268 ? 1.456 -12.844 5.643 1.00 97.75 268 LYS A CA 1
ATOM 2191 C C . LYS A 1 268 ? 1.938 -14.029 6.481 1.00 97.75 268 LYS A C 1
ATOM 2193 O O . LYS A 1 268 ? 2.917 -14.687 6.126 1.00 97.75 268 LYS A O 1
ATOM 2198 N N . LYS A 1 269 ? 1.174 -14.375 7.521 1.00 95.94 269 LYS A N 1
ATOM 2199 C CA . LYS A 1 269 ? 1.251 -15.690 8.170 1.00 95.94 269 LYS A CA 1
ATOM 2200 C C . LYS A 1 269 ? 0.342 -16.687 7.455 1.00 95.94 269 LYS A C 1
ATOM 2202 O O . LYS A 1 269 ? -0.737 -16.333 6.975 1.00 95.94 269 LYS A O 1
ATOM 2207 N N . THR A 1 270 ? 0.789 -17.938 7.395 1.00 90.25 270 THR A N 1
ATOM 2208 C CA . THR A 1 270 ? 0.012 -19.048 6.817 1.00 90.25 270 THR A CA 1
ATOM 2209 C C . THR A 1 270 ? -1.321 -19.243 7.551 1.00 90.25 270 THR A C 1
ATOM 2211 O O . THR A 1 270 ? -1.428 -18.955 8.743 1.00 90.25 270 THR A O 1
ATOM 2214 N N . GLY A 1 271 ? -2.336 -19.751 6.844 1.00 90.31 271 GLY A N 1
ATOM 2215 C CA . GLY A 1 271 ? -3.642 -20.091 7.419 1.00 90.31 271 GLY A CA 1
ATOM 2216 C C . GLY A 1 271 ? -4.802 -19.249 6.889 1.00 90.31 271 GLY A C 1
ATOM 2217 O O . GLY A 1 271 ? -4.687 -18.577 5.867 1.00 90.31 271 GLY A O 1
ATOM 2218 N N . HIS A 1 272 ? -5.946 -19.337 7.568 1.00 89.88 272 HIS A N 1
ATOM 2219 C CA . HIS A 1 272 ? -7.122 -18.515 7.285 1.00 89.88 272 HIS A CA 1
ATOM 2220 C C . HIS A 1 272 ? -7.052 -17.196 8.051 1.00 89.88 272 HIS A C 1
ATOM 2222 O O . HIS A 1 272 ? -6.562 -17.168 9.177 1.00 89.88 272 HIS A O 1
ATOM 2228 N N . SER A 1 273 ? -7.572 -16.132 7.438 1.00 92.38 273 SER A N 1
ATOM 2229 C CA . SER A 1 273 ? -7.633 -14.814 8.062 1.00 92.38 273 SER A CA 1
ATOM 2230 C C . SER A 1 273 ? -8.669 -14.776 9.193 1.00 92.38 273 SER A C 1
ATOM 2232 O O . SER A 1 273 ? -9.840 -15.068 8.957 1.00 92.38 273 SER A O 1
ATOM 2234 N N . ASN A 1 274 ? -8.252 -14.362 10.389 1.00 94.94 274 ASN A N 1
ATOM 2235 C CA . ASN A 1 274 ? -9.080 -14.148 11.579 1.00 94.94 274 ASN A CA 1
ATOM 2236 C C . ASN A 1 274 ? -9.209 -12.656 11.933 1.00 94.94 274 ASN A C 1
ATOM 2238 O O . ASN A 1 274 ? -9.350 -12.292 13.101 1.00 94.94 274 ASN A O 1
ATOM 2242 N N . ILE A 1 275 ? -9.155 -11.781 10.927 1.00 97.31 275 ILE A N 1
ATOM 2243 C CA . ILE A 1 275 ? -9.213 -10.329 11.121 1.00 97.31 275 ILE A CA 1
ATOM 2244 C C . ILE A 1 275 ? -10.622 -9.935 11.596 1.00 97.31 275 ILE A C 1
ATOM 2246 O O . ILE A 1 275 ? -11.591 -10.189 10.860 1.00 97.31 275 ILE A O 1
ATOM 2250 N N . PRO A 1 276 ? -10.763 -9.301 12.780 1.00 97.38 276 PRO A N 1
ATOM 2251 C CA . PRO A 1 276 ? -12.050 -8.839 13.290 1.00 97.38 276 PRO A CA 1
ATOM 2252 C C . PRO A 1 276 ? -12.717 -7.850 12.337 1.00 97.38 276 PRO A C 1
ATOM 2254 O O . PRO A 1 276 ? -12.047 -7.060 11.670 1.00 97.38 276 PRO A O 1
ATOM 2257 N N . SER A 1 277 ? -14.045 -7.889 12.275 1.00 97.69 277 SER A N 1
ATOM 2258 C CA . SER A 1 277 ? -14.801 -6.935 11.466 1.00 97.69 277 SER A CA 1
ATOM 2259 C C . SER A 1 277 ? -14.712 -5.543 12.065 1.00 97.69 277 SER A C 1
ATOM 2261 O O . SER A 1 277 ? -14.834 -5.378 13.276 1.00 97.69 277 SER A O 1
ATOM 2263 N N . LEU A 1 278 ? -14.538 -4.539 11.212 1.00 97.19 278 LEU A N 1
ATOM 2264 C CA . LEU A 1 278 ? -14.490 -3.143 11.620 1.00 97.19 278 LEU A CA 1
ATOM 2265 C C . LEU A 1 278 ? -15.645 -2.369 11.005 1.00 97.19 278 LEU A C 1
ATOM 2267 O O . LEU A 1 278 ? -16.064 -2.582 9.869 1.00 97.19 278 LEU A O 1
ATOM 2271 N N . LYS A 1 279 ? -16.128 -1.395 11.762 1.00 95.62 279 LYS A N 1
ATOM 2272 C CA . LYS A 1 279 ? -17.080 -0.398 11.300 1.00 95.62 279 LYS A CA 1
ATOM 2273 C C . LYS A 1 279 ? -16.469 0.979 11.480 1.00 9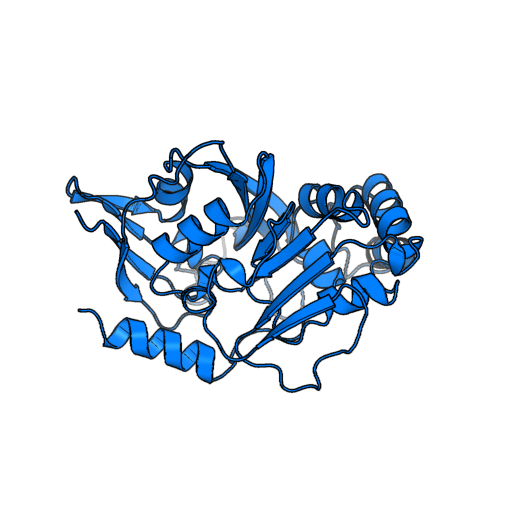5.62 279 LYS A C 1
ATOM 2275 O O . LYS A 1 279 ? -16.138 1.364 12.597 1.00 95.62 279 LYS A O 1
ATOM 2280 N N . LEU A 1 280 ? -16.380 1.748 10.399 1.00 95.25 280 LEU A N 1
ATOM 2281 C CA . LEU A 1 280 ? -16.047 3.168 10.486 1.00 95.25 280 LEU A CA 1
ATOM 2282 C C . LEU A 1 280 ? -17.148 3.916 11.257 1.00 95.25 280 LEU A C 1
ATOM 2284 O O . LEU A 1 280 ? -18.332 3.837 10.911 1.00 95.25 280 LEU A O 1
ATOM 2288 N N . VAL A 1 281 ? -16.748 4.636 12.302 1.00 95.50 281 VAL A N 1
ATOM 2289 C CA . VAL A 1 281 ? -17.631 5.442 13.155 1.00 95.50 281 VAL A CA 1
ATOM 2290 C C . VAL A 1 281 ? -17.494 6.921 12.829 1.00 95.50 281 VAL A C 1
ATOM 2292 O O . VAL A 1 281 ? -18.503 7.607 12.706 1.00 95.50 281 VAL A O 1
ATOM 2295 N N . GLU A 1 282 ? -16.263 7.395 12.649 1.00 93.62 282 GLU A N 1
ATOM 2296 C CA . GLU A 1 282 ? -15.954 8.808 12.428 1.00 93.62 282 GLU A CA 1
ATOM 2297 C C . GLU A 1 282 ? -14.781 8.947 11.452 1.00 93.62 282 GLU A C 1
ATOM 2299 O O . GLU A 1 282 ? -13.882 8.105 11.430 1.00 93.62 282 GLU A O 1
ATOM 2304 N N . SER A 1 283 ? -14.790 10.014 10.654 1.00 91.25 283 SER A N 1
ATOM 2305 C CA . SER A 1 283 ? -13.688 10.410 9.775 1.00 91.25 283 SER A CA 1
ATOM 2306 C C . SER A 1 283 ? -13.665 11.929 9.655 1.00 91.25 283 SER A C 1
ATOM 2308 O O . SER A 1 283 ? -14.731 12.535 9.506 1.00 91.25 283 SER A O 1
ATOM 2310 N N . ASP A 1 284 ? -12.476 12.525 9.680 1.00 86.94 284 ASP A N 1
ATOM 2311 C CA . ASP A 1 284 ? -12.291 13.950 9.391 1.00 86.94 284 ASP A CA 1
ATOM 2312 C C . ASP A 1 284 ? -12.151 14.230 7.876 1.00 86.94 284 ASP A C 1
ATOM 2314 O O . ASP A 1 284 ? -12.339 13.340 7.040 1.00 86.94 284 ASP A O 1
ATOM 2318 N N . GLU A 1 285 ? -11.868 15.490 7.521 1.00 77.31 285 GLU A N 1
ATOM 2319 C CA . GLU A 1 285 ? -11.672 15.959 6.138 1.00 77.31 285 GLU A CA 1
ATOM 2320 C C . GLU A 1 285 ? -10.193 15.948 5.683 1.00 77.31 285 GLU A C 1
ATOM 2322 O O . GLU A 1 285 ? -9.851 16.535 4.648 1.00 77.31 285 GLU A O 1
ATOM 2327 N N . GLY A 1 286 ? -9.302 15.306 6.449 1.00 77.00 286 GLY A N 1
ATOM 2328 C CA . GLY A 1 286 ? -7.867 15.237 6.176 1.00 77.00 286 GLY A CA 1
ATOM 2329 C C . GLY A 1 286 ? -7.513 14.463 4.900 1.00 77.00 286 GLY A C 1
ATOM 2330 O O . GLY A 1 286 ? -8.324 13.735 4.322 1.00 77.00 286 GLY A O 1
ATOM 2331 N N . LYS A 1 287 ? -6.264 14.621 4.437 1.00 76.94 287 LYS A N 1
ATOM 2332 C CA . LYS A 1 287 ? -5.715 13.924 3.255 1.00 76.94 287 LYS A CA 1
ATOM 2333 C C . LYS A 1 287 ? -4.325 13.341 3.554 1.00 76.94 287 LYS A C 1
ATOM 2335 O O . LYS A 1 287 ? -3.334 14.024 3.301 1.00 76.94 287 LYS A O 1
ATOM 2340 N N . PRO A 1 288 ? -4.231 12.099 4.066 1.00 83.44 288 PRO A N 1
ATOM 2341 C CA . PRO A 1 288 ? -5.341 11.187 4.373 1.00 83.44 288 PRO A CA 1
ATOM 2342 C C . PRO A 1 288 ? -6.165 11.608 5.611 1.00 83.44 288 PRO A C 1
ATOM 2344 O O . PRO A 1 288 ? -5.722 12.467 6.369 1.00 83.44 288 PRO A O 1
ATOM 2347 N N . PRO A 1 289 ? -7.375 11.070 5.817 1.00 87.44 289 PRO A N 1
ATOM 2348 C CA . PRO A 1 289 ? -8.202 11.441 6.961 1.00 87.44 289 PRO A CA 1
ATOM 2349 C C . PRO A 1 289 ? -7.855 10.646 8.225 1.00 87.44 289 PRO A C 1
ATOM 2351 O O . PRO A 1 289 ? -7.465 9.475 8.152 1.00 87.44 289 PRO A O 1
ATOM 2354 N N . VAL A 1 290 ? -8.044 11.261 9.394 1.00 90.75 290 VAL A N 1
ATOM 2355 C CA . VAL A 1 290 ? -8.069 10.552 10.679 1.00 90.75 290 VAL A CA 1
ATOM 2356 C C . VAL A 1 290 ? -9.399 9.823 10.802 1.00 90.75 290 VAL A C 1
ATOM 2358 O O . VAL A 1 290 ? -10.462 10.406 10.584 1.00 90.75 290 VAL A O 1
ATOM 2361 N N . ARG A 1 291 ? -9.348 8.538 11.159 1.00 93.88 291 ARG A N 1
ATOM 2362 C CA . ARG A 1 291 ? -10.517 7.654 11.211 1.00 93.88 291 ARG A CA 1
ATOM 2363 C C . ARG A 1 291 ? -10.657 7.002 12.580 1.00 93.88 291 ARG A C 1
ATOM 2365 O O . ARG A 1 291 ? -9.668 6.641 13.212 1.00 93.88 291 ARG A O 1
ATOM 2372 N N . LYS A 1 292 ? -11.896 6.799 13.020 1.00 95.94 292 LYS A N 1
ATOM 2373 C CA . LYS A 1 292 ? -12.216 6.011 14.216 1.00 95.94 292 LYS A CA 1
ATOM 2374 C C . LYS A 1 292 ? -13.064 4.819 13.818 1.00 95.94 292 LYS A C 1
ATOM 2376 O O . LYS A 1 292 ? -14.099 4.988 13.169 1.00 95.94 292 LYS A O 1
ATOM 2381 N N . PHE A 1 293 ? -12.639 3.632 14.222 1.00 97.25 293 PHE A N 1
ATOM 2382 C CA . PHE A 1 293 ? -13.334 2.379 13.958 1.00 97.25 293 PHE A CA 1
ATOM 2383 C C . PHE A 1 293 ? -13.843 1.744 15.255 1.00 97.25 293 PHE A C 1
ATOM 2385 O O . PHE A 1 293 ? -13.310 1.987 16.336 1.00 97.25 293 PHE A O 1
ATOM 2392 N N . GLU A 1 294 ? -14.858 0.899 15.131 1.00 97.94 294 GLU A N 1
ATOM 2393 C CA . GLU A 1 294 ? -15.347 -0.002 16.175 1.00 97.94 294 GLU A CA 1
ATOM 2394 C C . GLU A 1 294 ? -15.274 -1.444 15.664 1.00 97.94 294 GLU A C 1
ATOM 2396 O O . GLU A 1 294 ? -15.711 -1.714 14.542 1.00 97.94 294 GLU A O 1
ATOM 2401 N N . GLU A 1 295 ? -14.742 -2.360 16.475 1.00 97.88 295 GLU A N 1
ATOM 2402 C CA . GLU A 1 295 ? -14.864 -3.796 16.218 1.00 97.88 295 GLU A CA 1
ATOM 2403 C C . GLU A 1 295 ? -16.330 -4.227 16.316 1.00 97.88 295 GLU A C 1
ATOM 2405 O O . GLU A 1 295 ? -17.057 -3.843 17.237 1.00 97.88 295 GLU A O 1
ATOM 2410 N N . VAL A 1 296 ? -16.767 -5.027 15.347 1.00 95.56 296 VAL A N 1
ATOM 2411 C CA . VAL A 1 296 ? -18.112 -5.598 15.300 1.00 95.56 296 VAL A CA 1
ATOM 2412 C C . VAL A 1 296 ? -18.026 -7.074 15.711 1.00 95.56 296 VAL A C 1
ATOM 2414 O O . VAL A 1 296 ? -17.212 -7.786 15.117 1.00 95.56 296 VAL A O 1
ATOM 2417 N N . PRO A 1 297 ? -18.825 -7.517 16.705 1.00 84.75 297 PRO A N 1
ATOM 2418 C CA . PRO A 1 297 ? -18.910 -8.919 17.119 1.00 84.75 297 PRO A CA 1
ATOM 2419 C C . PRO A 1 297 ? -19.316 -9.881 15.999 1.00 84.75 297 PRO A C 1
ATOM 2421 O O . PRO A 1 297 ? -20.063 -9.452 15.086 1.00 84.75 297 PRO A O 1
#

Secondary structure (DSSP, 8-state):
--HHHHHHHHHHHHTT-S-----HHHHHHHS-HHHHHHHHT--TT-EEEEET-TT-HHHHHHHHT-S--HHHHHHHHHS-TT------S-HHHHHHHHHHHHSS-GGGSPEEEEEES--SS-----TTEEEEESS-GGGS-GGGS--EEEEEESSSHHHH-S-HHHHHHHHHHHEEEEEEEEEEEEEEEE----TT---STT---TTTT-HHHH-EEE-TTS-EEEHHHHHHT-TTEEEEEEEEEEEE---TTPPPEEEEEEEEEEEEPSS---PPEEEEEEE-S-SSPPEEEEEE-

Mean predicted aligned error: 6.74 Å

pLDDT: mean 85.29, std 15.92, range [34.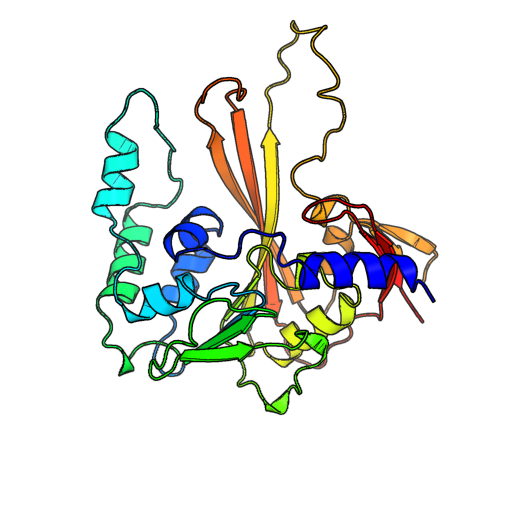25, 98.75]

Solvent-accessible surface area (backbone atoms only — not comparable to full-atom values): 16469 Å² total; per-residue (Å²): 135,46,65,64,49,45,48,52,40,49,50,47,61,73,66,60,78,61,93,34,85,42,49,35,54,54,50,66,70,70,45,58,68,68,53,49,57,52,60,39,66,40,36,47,92,27,26,41,34,29,40,35,34,29,63,39,42,26,67,46,25,53,65,70,46,67,39,59,59,57,64,58,59,52,45,50,41,68,74,36,104,72,49,53,45,58,70,84,61,56,66,66,61,48,41,54,28,30,48,51,45,38,73,47,54,70,78,49,37,34,32,34,40,33,30,19,58,63,59,95,63,83,83,73,93,46,86,57,48,46,76,50,70,68,47,59,76,88,70,56,61,71,89,79,54,74,64,18,51,32,35,38,21,71,79,16,48,84,55,59,51,59,48,54,38,58,51,51,47,48,50,53,70,33,34,35,82,75,7,37,35,44,31,56,43,33,42,39,76,53,66,78,87,66,94,77,77,88,79,74,81,83,88,71,63,94,58,90,47,23,30,52,59,71,9,32,33,32,42,84,90,69,50,73,43,41,35,55,60,51,59,52,65,37,87,47,39,53,56,47,76,50,74,46,77,36,51,44,60,64,55,88,90,47,76,60,33,39,30,41,32,37,28,42,35,37,31,36,47,83,80,80,80,79,75,66,45,51,39,48,68,45,55,59,91,51,93,56,30,36,38,34,32,33,48,52,134

Foldseek 3Di:
DCVPLVVLLVVCQVVLPAPQDDALVNVLQQFDLVVLVQQLPAWAAAEEEEQANRQVRNVVCLQVLVNDDLCVVVCQCPPDPFRNFVRPPPSVSVVSSSCSSNVDHLNTHYQYEYEGLDHPDDDDDRPSYYYDYNDQPLPDDLVVAAAHLEYEYDLHRCLRDQFNLSVVQSNLVRHDAQRKYKYFQWKAFPDDPDPPCPDDDPPPDRPQTGLQQLAWEQEPVRDIDTNLVLVCPFPFWPKDKDWDWTWDGDDPPDDTTTMITIIIMTTGDDDHGPRFTKGWDDWDNGSSINTYIYGDD

Radius of gyration: 19.67 Å; Cα contacts (8 Å, |Δi|>4): 576; chains: 1; bounding box: 51×53×48 Å